Protein AF-A0A5C3MWT4-F1 (afdb_monomer)

Mean predicted aligned error: 21.18 Å

Structure (mmCIF, N/CA/C/O backbone):
data_AF-A0A5C3MWT4-F1
#
_entry.id   AF-A0A5C3MWT4-F1
#
loop_
_atom_site.group_PDB
_atom_site.id
_atom_site.type_symbol
_atom_site.label_atom_id
_atom_site.label_alt_id
_atom_site.label_comp_id
_atom_site.label_asym_id
_atom_site.label_entity_id
_atom_site.label_seq_id
_atom_site.pdbx_PDB_ins_code
_atom_site.Cartn_x
_atom_site.Cartn_y
_atom_site.Cartn_z
_atom_site.occupancy
_atom_site.B_iso_or_equiv
_atom_site.auth_seq_id
_atom_site.auth_comp_id
_atom_site.auth_asym_id
_atom_site.auth_atom_id
_atom_site.pdbx_PDB_model_num
ATOM 1 N N . MET A 1 1 ? -2.151 50.074 -34.024 1.00 38.91 1 MET A N 1
ATOM 2 C CA . MET A 1 1 ? -1.078 51.000 -34.453 1.00 38.91 1 MET A CA 1
ATOM 3 C C . MET A 1 1 ? 0.159 50.148 -34.711 1.00 38.91 1 MET A C 1
ATOM 5 O O . MET A 1 1 ? 0.745 49.659 -33.764 1.00 38.91 1 MET A O 1
ATOM 9 N N . LEU A 1 2 ? 0.326 49.606 -35.920 1.00 42.53 2 LEU A N 1
ATOM 10 C CA . LEU A 1 2 ? 1.163 50.188 -36.983 1.00 42.53 2 LEU A CA 1
ATOM 11 C C . LEU A 1 2 ? 2.516 50.680 -36.448 1.00 42.53 2 LEU A C 1
ATOM 13 O O . LEU A 1 2 ? 2.573 51.771 -35.899 1.00 42.53 2 LEU A O 1
ATOM 17 N N . CYS A 1 3 ? 3.587 49.914 -36.668 1.00 43.06 3 CYS A N 1
ATOM 18 C CA . CYS A 1 3 ? 4.701 50.430 -37.464 1.00 43.06 3 CYS A CA 1
ATOM 19 C C . CYS A 1 3 ? 5.671 49.318 -37.887 1.00 43.06 3 CYS A C 1
ATOM 21 O O . CYS A 1 3 ? 6.317 48.653 -37.084 1.00 43.06 3 CYS A O 1
ATOM 23 N N . THR A 1 4 ? 5.737 49.154 -39.199 1.00 49.09 4 THR A N 1
ATOM 24 C CA . THR A 1 4 ? 6.757 48.485 -40.000 1.00 49.09 4 THR A CA 1
ATOM 25 C C . THR A 1 4 ? 8.127 49.150 -39.854 1.00 49.09 4 THR A C 1
ATOM 27 O O . THR A 1 4 ? 8.185 50.376 -39.845 1.00 49.09 4 THR A O 1
ATOM 30 N N . ALA A 1 5 ? 9.223 48.390 -39.936 1.00 49.03 5 ALA A N 1
ATOM 31 C CA . ALA A 1 5 ? 10.449 48.890 -40.563 1.00 49.03 5 ALA A CA 1
ATOM 32 C C . ALA A 1 5 ? 11.325 47.739 -41.075 1.00 49.03 5 ALA A C 1
ATOM 34 O O . ALA A 1 5 ? 11.688 46.817 -40.352 1.00 49.03 5 ALA A O 1
ATOM 35 N N . ARG A 1 6 ? 11.639 47.831 -42.364 1.00 48.34 6 ARG A N 1
ATOM 36 C CA . ARG A 1 6 ? 12.411 46.921 -43.204 1.00 48.34 6 ARG A CA 1
ATOM 37 C C . ARG A 1 6 ? 13.479 47.794 -43.860 1.00 48.34 6 ARG A C 1
ATOM 39 O O . ARG A 1 6 ? 13.093 48.729 -44.544 1.00 48.34 6 ARG A O 1
ATOM 46 N N . CYS A 1 7 ? 14.763 47.492 -43.674 1.00 40.09 7 CYS A N 1
ATOM 47 C CA . CYS A 1 7 ? 15.902 48.046 -44.431 1.00 40.09 7 CYS A CA 1
ATOM 48 C C . CYS A 1 7 ? 16.985 46.944 -44.465 1.00 40.09 7 CYS A C 1
ATOM 50 O O . CYS A 1 7 ? 17.340 46.438 -43.408 1.00 40.09 7 CYS A O 1
ATOM 52 N N . ALA A 1 8 ? 17.344 46.320 -45.594 1.00 41.16 8 ALA A N 1
ATOM 53 C CA . ALA A 1 8 ? 18.048 46.806 -46.795 1.00 41.16 8 ALA A CA 1
ATOM 54 C C . ALA A 1 8 ? 19.592 46.697 -46.681 1.00 41.16 8 ALA A C 1
ATOM 56 O O . ALA A 1 8 ? 20.194 47.559 -46.065 1.00 41.16 8 ALA A O 1
ATOM 57 N N . HIS A 1 9 ? 20.151 45.634 -47.310 1.00 41.34 9 HIS A N 1
ATOM 58 C CA . HIS A 1 9 ? 21.377 45.513 -48.157 1.00 41.34 9 HIS A CA 1
ATOM 59 C C . HIS A 1 9 ? 22.735 46.138 -47.703 1.00 41.34 9 HIS A C 1
ATOM 61 O O . HIS A 1 9 ? 22.714 47.084 -46.932 1.00 41.34 9 HIS A O 1
ATOM 67 N N . PRO A 1 10 ? 23.934 45.688 -48.185 1.00 52.28 10 PRO A N 1
ATOM 68 C CA . PRO A 1 10 ? 24.196 45.208 -49.551 1.00 52.28 10 PRO A CA 1
ATOM 69 C C . PRO A 1 10 ? 25.214 44.062 -49.755 1.00 52.28 10 PRO A C 1
ATOM 71 O O . PRO A 1 10 ? 25.961 43.640 -48.880 1.00 52.28 10 PRO A O 1
ATOM 74 N N . ARG A 1 11 ? 25.217 43.585 -51.006 1.00 45.34 11 ARG A N 1
ATOM 75 C CA . ARG A 1 11 ? 26.226 42.723 -51.634 1.00 45.34 11 ARG A CA 1
ATOM 76 C C . ARG A 1 11 ? 27.469 43.555 -51.990 1.00 45.34 11 ARG A C 1
ATOM 78 O O . ARG A 1 11 ? 27.323 44.635 -52.548 1.00 45.34 11 ARG A O 1
ATOM 85 N N . CYS A 1 12 ? 28.649 42.980 -51.798 1.00 34.91 12 CYS A N 1
ATOM 86 C CA . CYS A 1 12 ? 29.916 43.305 -52.469 1.00 34.91 12 CYS A CA 1
ATOM 87 C C . CYS A 1 12 ? 30.704 41.991 -52.568 1.00 34.91 12 CYS A C 1
ATOM 89 O O . CYS A 1 12 ? 30.568 41.150 -51.688 1.00 34.91 12 CYS A O 1
ATOM 91 N N . SER A 1 13 ? 31.602 41.725 -53.502 1.00 41.03 13 SER A N 1
ATOM 92 C CA . SER A 1 13 ? 31.838 42.080 -54.904 1.00 41.03 13 SER A CA 1
ATOM 93 C C . SER A 1 13 ? 33.013 41.169 -55.314 1.00 41.03 13 SER A C 1
ATOM 95 O O . SER A 1 13 ? 33.750 40.659 -54.469 1.00 41.03 13 SER A O 1
ATOM 97 N N . LEU A 1 14 ? 33.125 40.874 -56.605 1.00 40.09 14 LEU A N 1
ATOM 98 C CA . LEU A 1 14 ? 34.067 39.905 -57.162 1.00 40.09 14 LEU A CA 1
ATOM 99 C C . LEU A 1 14 ? 35.523 40.387 -57.081 1.00 40.09 14 LEU A C 1
ATOM 101 O O . LEU A 1 14 ? 35.804 41.554 -57.339 1.00 40.09 14 LEU A O 1
ATOM 105 N N . GLY A 1 15 ? 36.442 39.451 -56.838 1.00 35.00 15 GLY A N 1
ATOM 106 C CA . GLY A 1 15 ? 37.886 39.632 -56.981 1.00 35.00 15 GLY A CA 1
ATOM 107 C C . GLY A 1 15 ? 38.494 38.495 -57.801 1.00 35.00 15 GLY A C 1
ATOM 108 O O . GLY A 1 15 ? 38.750 37.414 -57.284 1.00 35.00 15 GLY A O 1
ATOM 109 N N . THR A 1 16 ? 38.700 38.752 -59.090 1.00 40.03 16 THR A N 1
ATOM 110 C CA . THR A 1 16 ? 39.431 37.911 -60.048 1.00 40.03 16 THR A CA 1
ATOM 111 C C . THR A 1 16 ? 40.931 38.183 -59.935 1.00 40.03 16 THR A C 1
ATOM 113 O O . THR A 1 16 ? 41.330 39.341 -60.016 1.00 40.03 16 THR A O 1
ATOM 116 N N . VAL A 1 17 ? 41.772 37.144 -59.895 1.00 44.56 17 VAL A N 1
ATOM 117 C CA . VAL A 1 17 ? 43.179 37.233 -60.331 1.00 44.56 17 VAL A CA 1
ATOM 118 C C . VAL A 1 17 ? 43.534 36.040 -61.222 1.00 44.56 17 VAL A C 1
ATOM 120 O O . VAL A 1 17 ? 43.311 34.883 -60.875 1.00 44.56 17 VAL A O 1
ATOM 123 N N . LYS A 1 18 ? 44.044 36.353 -62.418 1.00 39.56 18 LYS A N 1
ATOM 124 C CA . LYS A 1 18 ? 44.555 35.420 -63.428 1.00 39.56 18 LYS A CA 1
ATOM 125 C C . LYS A 1 18 ? 46.041 35.130 -63.180 1.00 39.56 18 LYS A C 1
ATOM 127 O O . LYS A 1 18 ? 46.806 36.064 -62.993 1.00 39.56 18 LYS A O 1
ATOM 132 N N . GLY A 1 19 ? 46.424 33.868 -63.387 1.00 35.12 19 GLY A N 1
ATOM 133 C CA . GLY A 1 19 ? 47.585 33.494 -64.203 1.00 35.12 19 GLY A CA 1
ATOM 134 C C . GLY A 1 19 ? 48.944 33.328 -63.515 1.00 35.12 19 GLY A C 1
ATOM 135 O O . GLY A 1 19 ? 49.615 34.301 -63.207 1.00 35.12 19 GLY A O 1
ATOM 136 N N . SER A 1 20 ? 49.429 32.085 -63.462 1.00 33.47 20 SER A N 1
ATOM 137 C CA . SER A 1 20 ? 50.841 31.787 -63.728 1.00 33.47 20 SER A CA 1
ATOM 138 C C . SER A 1 20 ? 50.966 30.385 -64.324 1.00 33.47 20 SER A C 1
ATOM 140 O O . SER A 1 20 ? 50.305 29.443 -63.887 1.00 33.47 20 SER A O 1
ATOM 142 N N . ALA A 1 21 ? 51.750 30.281 -65.391 1.00 39.00 21 ALA A N 1
ATOM 143 C CA . ALA A 1 21 ? 51.878 29.109 -66.236 1.00 39.00 21 ALA A CA 1
ATOM 144 C C . ALA A 1 21 ? 53.160 28.323 -65.914 1.00 39.00 21 ALA A C 1
ATOM 146 O O . ALA A 1 21 ? 54.223 28.911 -65.776 1.00 39.00 21 ALA A O 1
ATOM 147 N N . ARG A 1 22 ? 53.015 26.990 -65.948 1.00 41.91 22 ARG A N 1
ATOM 148 C CA . ARG A 1 22 ? 53.995 25.951 -66.325 1.00 41.91 22 ARG A CA 1
ATOM 149 C C . ARG A 1 22 ? 55.295 25.847 -65.512 1.00 41.91 22 ARG A C 1
ATOM 151 O O . ARG A 1 22 ? 56.217 26.627 -65.686 1.00 41.91 22 ARG A O 1
ATOM 158 N N . SER A 1 23 ? 55.464 24.695 -64.862 1.00 36.84 23 SER A N 1
ATOM 159 C CA . SER A 1 23 ? 56.630 23.857 -65.157 1.00 36.84 23 SER A CA 1
ATOM 160 C C . SER A 1 23 ? 56.316 22.385 -64.899 1.00 36.84 23 SER A C 1
ATOM 162 O O . SER A 1 23 ? 55.666 22.036 -63.917 1.00 36.84 23 SER A O 1
ATOM 164 N N . ALA A 1 24 ? 56.714 21.542 -65.845 1.00 40.62 24 ALA A N 1
ATOM 165 C CA . ALA A 1 24 ? 56.505 20.107 -65.834 1.00 40.62 24 ALA A CA 1
ATOM 166 C C . ALA A 1 24 ? 57.663 19.424 -65.101 1.00 40.62 24 ALA A C 1
ATOM 168 O O . ALA A 1 24 ? 58.811 19.534 -65.526 1.00 40.62 24 ALA A O 1
ATOM 169 N N . THR A 1 25 ? 57.356 18.652 -64.064 1.00 41.84 25 THR A N 1
ATOM 170 C CA . THR A 1 25 ? 58.255 17.624 -63.536 1.00 41.84 25 THR A CA 1
ATOM 171 C C . THR A 1 25 ? 57.526 16.288 -63.546 1.00 41.84 25 THR A C 1
ATOM 173 O O . THR A 1 25 ? 56.471 16.114 -62.939 1.00 41.84 25 THR A O 1
ATOM 176 N N . ARG A 1 26 ? 58.087 15.345 -64.313 1.00 46.91 26 ARG A N 1
ATOM 177 C CA . ARG A 1 26 ? 57.718 13.927 -64.318 1.00 46.91 26 ARG A CA 1
ATOM 178 C C . ARG A 1 26 ? 57.783 13.401 -62.885 1.00 46.91 26 ARG A C 1
ATOM 180 O O . A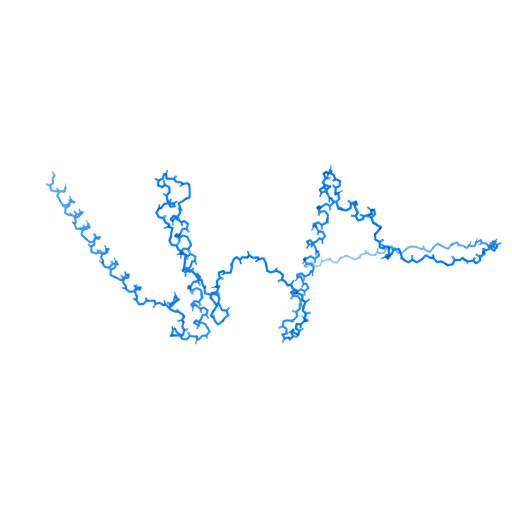RG A 1 26 ? 58.870 13.364 -62.316 1.00 46.91 26 ARG A O 1
ATOM 187 N N . HIS A 1 27 ? 56.659 12.932 -62.354 1.00 38.84 27 HIS A N 1
ATOM 188 C CA . HIS A 1 27 ? 56.655 12.075 -61.177 1.00 38.84 27 HIS A CA 1
ATOM 189 C C . HIS A 1 27 ? 56.215 10.671 -61.576 1.00 38.84 27 HIS A C 1
ATOM 191 O O . HIS A 1 27 ? 55.171 10.450 -62.185 1.00 38.84 27 HIS A O 1
ATOM 197 N N . THR A 1 28 ? 57.137 9.765 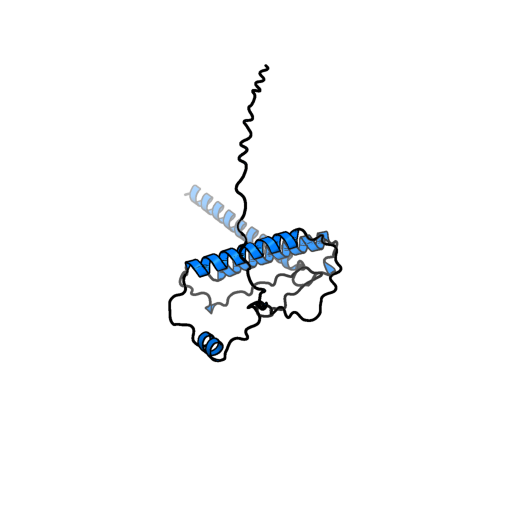-61.297 1.00 41.81 28 THR A N 1
ATOM 198 C CA . THR A 1 28 ? 57.149 8.328 -61.511 1.00 41.81 28 THR A CA 1
ATOM 199 C C . THR A 1 28 ? 55.930 7.655 -60.881 1.00 41.81 28 THR A C 1
ATOM 201 O O . THR A 1 28 ? 55.453 8.072 -59.828 1.00 41.81 28 THR A O 1
ATOM 204 N N . LEU A 1 29 ? 55.444 6.607 -61.546 1.00 40.12 29 LEU A N 1
ATOM 205 C CA . LEU A 1 29 ? 54.351 5.745 -61.105 1.00 40.12 29 LEU A CA 1
ATOM 206 C C . LEU A 1 29 ? 54.620 5.139 -59.717 1.00 40.12 29 LEU A C 1
ATOM 208 O O . LEU A 1 29 ? 55.755 4.811 -59.371 1.00 40.12 29 LEU A O 1
ATOM 212 N N . ALA A 1 30 ? 53.536 5.005 -58.956 1.00 40.03 30 ALA A N 1
ATOM 213 C CA . ALA A 1 30 ? 53.450 4.411 -57.629 1.00 40.03 30 ALA A CA 1
ATOM 214 C C . ALA A 1 30 ? 53.948 2.955 -57.566 1.00 40.03 30 ALA A C 1
ATOM 216 O O . ALA A 1 30 ? 53.929 2.237 -58.567 1.00 40.03 30 ALA A O 1
ATOM 217 N N . PRO A 1 31 ? 54.232 2.475 -56.347 1.00 40.97 31 PRO A N 1
ATOM 218 C CA . PRO A 1 31 ? 53.718 1.184 -55.928 1.00 40.97 31 PRO A CA 1
ATOM 219 C C . PRO A 1 31 ? 52.612 1.378 -54.885 1.00 40.97 31 PRO A C 1
ATOM 221 O O . PRO A 1 31 ? 52.831 1.876 -53.778 1.00 40.97 31 PRO A O 1
ATOM 224 N N . ASP A 1 32 ? 51.412 0.965 -55.279 1.00 44.56 32 ASP A N 1
ATOM 225 C CA . ASP A 1 32 ? 50.289 0.689 -54.396 1.00 44.56 32 ASP A CA 1
ATOM 226 C C . ASP A 1 32 ? 50.670 -0.351 -53.338 1.00 44.56 32 ASP A C 1
ATOM 228 O O . ASP A 1 32 ? 51.283 -1.368 -53.665 1.00 44.56 32 ASP A O 1
ATOM 232 N N . SER A 1 33 ? 50.264 -0.107 -52.084 1.00 43.94 33 SER A N 1
ATOM 233 C CA . SER A 1 33 ? 49.656 -1.083 -51.152 1.00 43.94 33 SER A CA 1
ATOM 234 C C . SER A 1 33 ? 49.745 -0.585 -49.702 1.00 43.94 33 SER A C 1
ATOM 236 O O . SER A 1 33 ? 50.574 -1.040 -48.916 1.00 43.94 33 SER A O 1
ATOM 238 N N . LYS A 1 34 ? 48.853 0.328 -49.298 1.00 45.41 34 LYS A N 1
ATOM 239 C CA . LYS A 1 34 ? 48.464 0.448 -47.882 1.00 45.41 34 LYS A CA 1
ATOM 240 C C . LYS A 1 34 ? 47.180 -0.349 -47.686 1.00 45.41 34 LYS A C 1
ATOM 242 O O . LYS A 1 34 ? 46.085 0.162 -47.895 1.00 45.41 34 LYS A O 1
ATOM 247 N N . ALA A 1 35 ? 47.334 -1.617 -47.314 1.00 43.47 35 ALA A N 1
ATOM 248 C CA . ALA A 1 35 ? 46.234 -2.416 -46.791 1.00 43.47 35 ALA A CA 1
ATOM 249 C C . ALA A 1 35 ? 45.701 -1.781 -45.485 1.00 43.47 35 ALA A C 1
ATOM 251 O O . ALA A 1 35 ? 46.495 -1.229 -44.714 1.00 43.47 35 ALA A O 1
ATOM 252 N N . PRO A 1 36 ? 44.383 -1.834 -45.219 1.00 45.28 36 PRO A N 1
ATOM 253 C CA . PRO A 1 36 ? 43.788 -1.246 -44.025 1.00 45.28 36 PRO A CA 1
ATOM 254 C C . PRO A 1 36 ? 44.299 -1.949 -42.762 1.00 45.28 36 PRO A C 1
ATOM 256 O O . PRO A 1 36 ? 44.233 -3.168 -42.620 1.00 45.28 36 PRO A O 1
ATOM 259 N N . GLU A 1 37 ? 44.790 -1.149 -41.821 1.00 51.00 37 GLU A N 1
ATOM 260 C CA . GLU A 1 37 ? 45.494 -1.526 -40.589 1.00 51.00 37 GLU A CA 1
ATOM 261 C C . GLU A 1 37 ? 44.605 -2.211 -39.519 1.00 51.00 37 GLU A C 1
ATOM 263 O O . GLU A 1 37 ? 44.922 -2.187 -38.336 1.00 51.00 37 GLU A O 1
ATOM 268 N N . ASN A 1 38 ? 43.482 -2.827 -39.906 1.00 55.84 38 ASN A N 1
ATOM 269 C CA . ASN A 1 38 ? 42.445 -3.316 -38.983 1.00 55.84 38 ASN A CA 1
ATOM 270 C C . ASN A 1 38 ? 42.389 -4.844 -38.792 1.00 55.84 38 ASN A C 1
ATOM 272 O O . ASN A 1 38 ? 41.478 -5.337 -38.136 1.00 55.84 38 ASN A O 1
ATOM 276 N N . LEU A 1 39 ? 43.358 -5.609 -39.308 1.00 50.75 39 LEU A N 1
ATOM 277 C CA . LEU A 1 39 ? 43.415 -7.074 -39.132 1.00 50.75 39 LEU A CA 1
ATOM 278 C C . LEU A 1 39 ? 44.767 -7.570 -38.593 1.00 50.75 39 LEU A C 1
ATOM 280 O O . LEU A 1 39 ? 45.238 -8.646 -38.955 1.00 50.75 39 LEU A O 1
ATOM 284 N N . ARG A 1 40 ? 45.420 -6.805 -37.711 1.00 59.31 40 ARG A N 1
ATOM 285 C CA . ARG A 1 40 ? 46.571 -7.324 -36.956 1.00 59.31 40 ARG A CA 1
ATOM 286 C C . ARG A 1 40 ? 46.057 -8.081 -35.735 1.00 59.31 40 ARG A C 1
ATOM 288 O O . ARG A 1 40 ? 45.655 -7.469 -34.749 1.00 59.31 40 ARG A O 1
ATOM 295 N N . THR A 1 41 ? 46.065 -9.411 -35.798 1.00 63.97 41 THR A N 1
ATOM 296 C CA . THR A 1 41 ? 45.889 -10.253 -34.607 1.00 63.97 41 THR A CA 1
ATOM 297 C C . THR A 1 41 ? 46.940 -9.859 -33.565 1.00 63.97 41 THR A C 1
ATOM 299 O O . THR A 1 41 ? 48.119 -9.755 -33.924 1.00 63.97 41 THR A O 1
ATOM 302 N N . PRO A 1 42 ? 46.555 -9.609 -32.301 1.00 63.91 42 PRO A N 1
ATOM 303 C CA . PRO A 1 42 ? 47.499 -9.172 -31.284 1.00 63.91 42 PRO A CA 1
ATOM 304 C C . PRO A 1 42 ? 48.574 -10.245 -31.089 1.00 63.91 42 PRO A C 1
ATOM 306 O O . PRO A 1 42 ? 48.273 -11.433 -30.979 1.00 63.91 42 PRO A O 1
ATOM 309 N N . THR A 1 43 ? 49.839 -9.826 -31.075 1.00 76.62 43 THR A N 1
ATOM 310 C CA . THR A 1 43 ? 50.966 -10.725 -30.808 1.00 76.62 43 THR A CA 1
ATOM 311 C C . THR A 1 43 ? 50.849 -11.310 -29.399 1.00 76.62 43 THR A C 1
ATOM 313 O O . THR A 1 43 ? 50.225 -10.717 -28.516 1.00 76.62 43 THR A O 1
ATOM 316 N N . SER A 1 44 ? 51.479 -12.462 -29.153 1.00 69.12 44 SER A N 1
ATOM 317 C CA . SER A 1 44 ? 51.506 -13.097 -27.823 1.00 69.12 44 SER A CA 1
ATOM 318 C C . SER A 1 44 ? 51.953 -12.130 -26.718 1.00 69.12 44 SER A C 1
ATOM 320 O O . SER A 1 44 ? 51.393 -12.138 -25.626 1.00 69.12 44 SER A O 1
ATOM 322 N N . VAL A 1 45 ? 52.878 -11.222 -27.038 1.00 65.31 45 VAL A N 1
ATOM 323 C CA . VAL A 1 45 ? 53.356 -10.153 -26.149 1.00 65.31 45 VAL A CA 1
ATOM 324 C C . VAL A 1 45 ? 52.250 -9.148 -25.794 1.00 65.31 45 VAL A C 1
ATOM 326 O O . VAL A 1 45 ? 52.116 -8.773 -24.631 1.00 65.31 45 VAL A O 1
ATOM 329 N N . ALA A 1 46 ? 51.421 -8.736 -26.758 1.00 67.06 46 ALA A N 1
ATOM 330 C CA . ALA A 1 46 ? 50.290 -7.837 -26.505 1.00 67.06 46 ALA A CA 1
ATOM 331 C C . ALA A 1 46 ? 49.222 -8.502 -25.620 1.00 67.06 46 ALA A C 1
ATOM 333 O O . ALA A 1 46 ? 48.653 -7.866 -24.733 1.00 67.06 46 ALA A O 1
ATOM 334 N N . ILE A 1 47 ? 49.006 -9.807 -25.809 1.00 68.81 47 ILE A N 1
ATOM 335 C CA . ILE A 1 47 ? 48.091 -10.601 -24.983 1.00 68.81 47 ILE A CA 1
ATOM 336 C C . ILE A 1 47 ? 48.623 -10.727 -23.543 1.00 68.81 47 ILE A C 1
ATOM 338 O O . ILE A 1 47 ? 47.848 -10.611 -22.593 1.00 68.81 47 ILE A O 1
ATOM 342 N N . GLU A 1 48 ? 49.931 -10.922 -23.342 1.00 64.69 48 GLU A N 1
ATOM 343 C CA . GLU A 1 48 ? 50.528 -10.961 -21.997 1.00 64.69 48 GLU A CA 1
ATOM 344 C C . GLU A 1 48 ? 50.482 -9.611 -21.270 1.00 64.69 48 GLU A C 1
ATOM 346 O O . GLU A 1 48 ? 50.248 -9.578 -20.058 1.00 64.69 48 GLU A O 1
ATOM 351 N N . GLN A 1 49 ? 50.622 -8.496 -21.990 1.00 62.84 49 GLN A N 1
ATOM 352 C CA . GLN A 1 49 ? 50.466 -7.155 -21.416 1.00 62.84 49 GLN A CA 1
ATOM 353 C C . GLN A 1 49 ? 49.039 -6.900 -20.909 1.00 62.84 49 GLN A C 1
ATOM 355 O O . GLN A 1 49 ? 48.860 -6.270 -19.868 1.00 62.84 49 GLN A O 1
ATOM 360 N N . TRP A 1 50 ? 48.014 -7.438 -21.576 1.00 64.06 50 TRP A N 1
ATOM 361 C CA . TRP A 1 50 ? 46.630 -7.353 -21.090 1.00 64.06 50 TRP A CA 1
ATOM 362 C C . TRP A 1 50 ? 46.372 -8.205 -19.841 1.00 64.06 50 TRP A C 1
ATOM 364 O O . TRP A 1 50 ? 45.521 -7.846 -19.029 1.00 64.06 50 TRP A O 1
ATOM 374 N N . LYS A 1 51 ? 47.127 -9.298 -19.646 1.00 66.12 51 LYS A N 1
ATOM 375 C CA . LYS A 1 51 ? 47.040 -10.149 -18.442 1.00 66.12 51 LYS A CA 1
ATOM 376 C C . LYS A 1 51 ? 47.639 -9.492 -17.194 1.00 66.12 51 LYS A C 1
ATOM 378 O O . LYS A 1 51 ? 47.309 -9.896 -16.082 1.00 66.12 51 LYS A O 1
ATOM 383 N N . ARG A 1 52 ? 48.512 -8.493 -17.354 1.00 66.81 52 ARG A N 1
ATOM 384 C CA . ARG A 1 52 ? 49.143 -7.751 -16.251 1.00 66.81 52 ARG A CA 1
ATOM 385 C C . ARG A 1 52 ? 48.834 -6.261 -16.401 1.00 66.81 52 ARG A C 1
ATOM 387 O O . ARG A 1 52 ? 49.705 -5.515 -16.848 1.00 66.81 52 ARG A O 1
ATOM 394 N N . PRO A 1 53 ? 47.615 -5.803 -16.055 1.00 62.62 53 PRO A N 1
ATOM 395 C CA . PRO A 1 53 ? 47.311 -4.381 -16.115 1.00 62.62 53 PRO A CA 1
ATOM 396 C C . PRO A 1 53 ? 48.321 -3.636 -15.239 1.00 62.62 53 PRO A C 1
ATOM 398 O O . PRO A 1 53 ? 48.497 -3.975 -14.066 1.00 62.62 53 PRO A O 1
ATOM 401 N N . ASN A 1 54 ? 49.023 -2.663 -15.829 1.00 58.31 54 ASN A N 1
ATOM 402 C CA . ASN A 1 54 ? 49.969 -1.827 -15.101 1.00 58.31 54 ASN A CA 1
ATOM 403 C C . ASN A 1 54 ? 49.306 -1.326 -13.817 1.00 58.31 54 ASN A C 1
ATOM 405 O O . ASN A 1 54 ? 48.194 -0.794 -13.840 1.00 58.31 54 ASN A O 1
ATOM 409 N N . ARG A 1 55 ? 50.002 -1.521 -12.695 1.00 59.38 55 ARG A N 1
ATOM 410 C CA . ARG A 1 55 ? 49.595 -1.097 -11.355 1.00 59.38 55 ARG A CA 1
ATOM 411 C C . ARG A 1 55 ? 49.720 0.432 -11.269 1.00 59.38 55 ARG A C 1
ATOM 413 O O . ARG A 1 55 ? 50.636 0.956 -10.651 1.00 59.38 55 ARG A O 1
ATOM 420 N N . GLY A 1 56 ? 48.841 1.138 -11.968 1.00 71.75 56 GLY A N 1
ATOM 421 C CA . GLY A 1 56 ? 48.760 2.593 -12.025 1.00 71.75 56 GLY A CA 1
ATOM 422 C C . GLY A 1 56 ? 47.302 3.032 -11.952 1.00 71.75 56 GLY A C 1
ATOM 423 O O . GLY A 1 56 ? 46.407 2.321 -12.413 1.00 71.75 56 GLY A O 1
ATOM 424 N N . GLY A 1 57 ? 47.056 4.183 -11.325 1.00 74.56 57 GLY A N 1
ATOM 425 C CA . GLY A 1 57 ? 45.713 4.740 -11.183 1.00 74.56 57 GLY A CA 1
ATOM 426 C C . GLY A 1 57 ? 45.046 4.942 -12.544 1.00 74.56 57 GLY A C 1
ATOM 427 O O . GLY A 1 57 ? 45.674 5.404 -13.494 1.00 74.56 57 GLY A O 1
ATOM 428 N N . GLN A 1 58 ? 43.769 4.577 -12.656 1.00 77.75 58 GLN A N 1
ATOM 429 C CA . GLN A 1 58 ? 43.003 4.841 -13.872 1.00 77.75 58 GLN A CA 1
ATOM 430 C C . GLN A 1 58 ? 42.783 6.351 -14.029 1.00 77.75 58 GLN A C 1
ATOM 432 O O . GLN A 1 58 ? 42.373 7.017 -13.079 1.00 77.75 58 GLN A O 1
ATOM 437 N N . ASN A 1 59 ? 42.983 6.884 -15.238 1.00 85.69 59 ASN A N 1
ATOM 438 C CA . ASN A 1 59 ? 42.622 8.266 -15.553 1.00 85.69 59 ASN A CA 1
ATOM 439 C C . ASN A 1 59 ? 41.105 8.445 -15.432 1.00 85.69 59 ASN A C 1
ATOM 441 O O . ASN A 1 59 ? 40.335 7.997 -16.289 1.00 85.69 59 ASN A O 1
ATOM 445 N N . LEU A 1 60 ? 40.672 9.121 -14.366 1.00 86.75 60 LEU A N 1
ATOM 446 C CA . LEU A 1 60 ? 39.255 9.358 -14.086 1.00 86.75 60 LEU A CA 1
ATOM 447 C C . LEU A 1 60 ? 38.579 10.145 -15.213 1.00 86.75 60 LEU A C 1
ATOM 449 O O . LEU A 1 60 ? 37.446 9.832 -15.565 1.00 86.75 60 LEU A O 1
ATOM 453 N N . SER A 1 61 ? 39.292 11.080 -15.846 1.00 88.31 61 SER A N 1
ATOM 454 C CA . SER A 1 61 ? 38.790 11.867 -16.978 1.00 88.31 61 SER A CA 1
ATOM 455 C C . SER A 1 61 ? 38.457 11.005 -18.200 1.00 88.31 61 SER A C 1
ATOM 457 O O . SER A 1 61 ? 37.426 11.201 -18.841 1.00 88.31 61 SER A O 1
ATOM 459 N N . ASP A 1 62 ? 39.288 10.007 -18.513 1.00 85.94 62 ASP A N 1
ATOM 460 C CA . ASP A 1 62 ? 39.037 9.098 -19.637 1.00 85.94 62 ASP A CA 1
ATOM 461 C C . ASP A 1 62 ? 37.939 8.088 -19.311 1.00 85.94 62 ASP A C 1
ATOM 463 O O . ASP A 1 62 ? 37.116 7.757 -20.172 1.00 85.94 62 ASP A O 1
ATOM 467 N N . ARG A 1 63 ? 37.887 7.630 -18.053 1.00 87.56 63 ARG A N 1
ATOM 468 C CA . ARG A 1 63 ? 36.796 6.793 -17.548 1.00 87.56 63 ARG A CA 1
ATOM 469 C C . ARG A 1 63 ? 35.461 7.536 -17.618 1.00 87.56 63 ARG A C 1
ATOM 471 O O . ARG A 1 63 ? 34.494 6.968 -18.118 1.00 87.56 63 ARG A O 1
ATOM 478 N N . TYR A 1 64 ? 35.424 8.797 -17.191 1.00 91.06 64 TYR A N 1
ATOM 479 C CA . TYR A 1 64 ? 34.244 9.658 -17.253 1.00 91.06 64 TYR A CA 1
ATOM 480 C C . TYR A 1 64 ? 33.790 9.875 -18.698 1.00 91.06 64 TYR A C 1
ATOM 482 O O . TYR A 1 64 ? 32.645 9.584 -19.028 1.00 91.06 64 TYR A O 1
ATOM 490 N N . ARG A 1 65 ? 34.709 10.240 -19.604 1.00 89.50 65 ARG A N 1
ATOM 491 C CA . ARG A 1 65 ? 34.394 10.422 -21.032 1.00 89.50 65 ARG A CA 1
ATOM 492 C C . ARG A 1 65 ? 33.855 9.142 -21.681 1.00 89.50 65 ARG A C 1
ATOM 494 O O . ARG A 1 65 ? 32.986 9.201 -22.548 1.00 89.50 65 ARG A O 1
ATOM 501 N N . ARG A 1 66 ? 34.357 7.969 -21.275 1.00 87.81 66 ARG A N 1
ATOM 502 C CA . ARG A 1 66 ? 33.841 6.665 -21.727 1.00 87.81 66 ARG A CA 1
ATOM 503 C C . ARG A 1 66 ? 32.431 6.400 -21.194 1.00 87.81 66 ARG A C 1
ATOM 505 O O . ARG A 1 66 ? 31.597 5.902 -21.946 1.00 87.81 66 ARG A O 1
ATOM 512 N N . LEU A 1 67 ? 32.178 6.735 -19.930 1.00 87.81 67 LEU A N 1
ATOM 513 C CA . LEU A 1 67 ? 30.868 6.585 -19.299 1.00 87.81 67 LEU A CA 1
ATOM 514 C C . LEU A 1 67 ? 29.829 7.523 -19.930 1.00 87.81 67 LEU A C 1
ATOM 516 O O . LEU A 1 67 ? 28.730 7.091 -20.249 1.00 87.81 67 LEU A O 1
ATOM 520 N N . GLU A 1 68 ? 30.187 8.779 -20.196 1.00 87.31 68 GLU A N 1
ATOM 521 C CA . GLU A 1 68 ? 29.297 9.719 -20.886 1.00 87.31 68 GLU A CA 1
ATOM 522 C C . GLU A 1 68 ? 28.936 9.237 -22.294 1.00 87.31 68 GLU A C 1
ATOM 524 O O . GLU A 1 68 ? 27.775 9.306 -22.692 1.00 87.31 68 GLU A O 1
ATOM 529 N N . ARG A 1 69 ? 29.905 8.698 -23.048 1.00 82.62 69 ARG A N 1
ATOM 530 C CA . ARG A 1 69 ? 29.635 8.119 -24.375 1.00 82.62 69 ARG A CA 1
ATOM 531 C C . ARG A 1 69 ? 28.701 6.914 -24.296 1.00 82.62 69 ARG A C 1
ATOM 533 O O . ARG A 1 69 ? 27.834 6.780 -25.154 1.00 82.62 69 ARG A O 1
ATOM 540 N N . SER A 1 70 ? 28.858 6.049 -23.291 1.00 84.44 70 SER A N 1
ATOM 541 C CA . SER A 1 70 ? 27.983 4.883 -23.134 1.00 84.44 70 SER A CA 1
ATOM 542 C C . SER A 1 70 ? 26.576 5.272 -22.680 1.00 84.44 70 SER A C 1
ATOM 544 O O . SER A 1 70 ? 25.613 4.684 -23.160 1.00 84.44 70 SER A O 1
ATOM 546 N N . LEU A 1 71 ? 26.437 6.289 -21.825 1.00 80.62 71 LEU A N 1
ATOM 547 C CA . LEU A 1 71 ? 25.138 6.828 -21.418 1.00 80.62 71 LEU A CA 1
ATOM 548 C C . LEU A 1 71 ? 24.415 7.515 -22.580 1.00 80.62 71 LEU A C 1
ATOM 550 O O . LEU A 1 71 ? 23.241 7.238 -22.795 1.00 80.62 71 LEU A O 1
ATOM 554 N N . ARG A 1 72 ? 25.112 8.327 -23.388 1.00 76.06 72 ARG A N 1
ATOM 555 C CA . ARG A 1 72 ? 24.521 8.938 -24.595 1.00 76.06 72 ARG A CA 1
ATOM 556 C C . ARG A 1 72 ? 24.129 7.897 -25.643 1.00 76.06 72 ARG A C 1
ATOM 558 O O . ARG A 1 72 ? 23.071 8.015 -26.243 1.00 76.06 72 ARG A O 1
ATOM 565 N N . GLY A 1 73 ? 24.946 6.859 -25.829 1.00 78.19 73 GLY A N 1
ATOM 566 C CA . GLY A 1 73 ? 24.605 5.743 -26.715 1.00 78.19 73 GLY A CA 1
ATOM 567 C C . GLY A 1 73 ? 23.383 4.956 -26.232 1.00 78.19 73 GLY A C 1
ATOM 568 O O . GLY A 1 73 ? 22.563 4.547 -27.045 1.00 78.19 73 GLY A O 1
ATOM 569 N N . LYS A 1 74 ? 23.227 4.786 -24.913 1.00 72.25 74 LYS A N 1
ATOM 570 C CA . LYS A 1 74 ? 22.030 4.176 -24.317 1.00 72.25 74 LYS A CA 1
ATOM 571 C C . LYS A 1 74 ? 20.790 5.059 -24.456 1.00 72.25 74 LYS A C 1
ATOM 573 O O . LYS A 1 74 ? 19.735 4.512 -24.727 1.00 72.25 74 LYS A O 1
ATOM 578 N N . ALA A 1 75 ? 20.926 6.379 -24.315 1.00 70.56 75 ALA A N 1
ATOM 579 C CA . ALA A 1 75 ? 19.822 7.325 -24.491 1.00 70.56 75 ALA A CA 1
ATOM 580 C C . ALA A 1 75 ? 19.302 7.346 -25.941 1.00 70.56 75 ALA A C 1
ATOM 582 O O . ALA A 1 75 ? 18.104 7.257 -26.171 1.00 70.56 75 ALA A O 1
ATOM 583 N N . ALA A 1 76 ? 20.203 7.357 -26.928 1.00 72.44 76 ALA A N 1
ATOM 584 C CA . ALA A 1 76 ? 19.810 7.253 -28.336 1.00 72.44 76 ALA A CA 1
ATOM 585 C C . ALA A 1 76 ? 19.137 5.903 -28.656 1.00 72.44 76 ALA A C 1
ATOM 587 O O . ALA A 1 76 ? 18.234 5.826 -29.482 1.00 72.44 76 ALA A O 1
ATOM 588 N N . LEU A 1 77 ? 19.569 4.824 -27.992 1.00 70.06 77 LEU A N 1
ATOM 589 C CA . LEU A 1 77 ? 18.946 3.510 -28.132 1.00 70.06 77 LEU A CA 1
ATOM 590 C C . LEU A 1 77 ? 17.566 3.453 -27.458 1.00 70.06 77 LEU A C 1
ATOM 592 O O . LEU A 1 77 ? 16.682 2.795 -27.990 1.00 70.06 77 LEU A O 1
ATOM 596 N N . SER A 1 78 ? 17.371 4.120 -26.314 1.00 70.62 78 SER A N 1
ATOM 597 C CA . SER A 1 78 ? 16.057 4.194 -25.664 1.00 70.62 78 SER A CA 1
ATOM 598 C C . SER A 1 78 ? 15.063 5.010 -26.483 1.00 70.62 78 SER A C 1
ATOM 600 O O . SER A 1 78 ? 13.945 4.545 -26.651 1.00 70.62 78 SER A O 1
ATOM 602 N N . GLU A 1 79 ? 15.478 6.140 -27.066 1.00 74.88 79 GLU A N 1
ATOM 603 C CA . GLU A 1 79 ? 14.632 6.903 -28.003 1.00 74.88 79 GLU A CA 1
ATOM 604 C C . GLU A 1 79 ? 14.228 6.038 -29.208 1.00 74.88 79 GLU A C 1
ATOM 606 O O . GLU A 1 79 ? 13.054 5.951 -29.548 1.00 74.88 79 GLU A O 1
ATOM 611 N N . PHE A 1 80 ? 15.171 5.287 -29.788 1.00 73.12 80 PHE A N 1
ATOM 612 C CA . PHE A 1 80 ? 14.856 4.360 -30.879 1.00 73.12 80 PHE A CA 1
ATOM 613 C C . PHE A 1 80 ? 13.886 3.237 -30.467 1.00 73.12 80 PHE A C 1
ATOM 615 O O . PHE A 1 80 ? 13.101 2.778 -31.290 1.00 73.12 80 PHE A O 1
ATOM 622 N N . ILE A 1 81 ? 13.932 2.773 -29.213 1.00 74.19 81 ILE A N 1
ATOM 623 C CA . ILE A 1 81 ? 12.987 1.774 -28.688 1.00 74.19 81 ILE A CA 1
ATOM 624 C C . ILE A 1 81 ? 11.584 2.376 -28.529 1.00 74.19 81 ILE A C 1
ATOM 626 O O . ILE A 1 81 ? 10.606 1.683 -28.801 1.00 74.19 81 ILE A O 1
ATOM 630 N N . GLU A 1 82 ? 11.482 3.636 -28.106 1.00 76.12 82 GLU A N 1
ATOM 631 C CA . GLU A 1 82 ? 10.208 4.349 -27.945 1.00 76.12 82 GLU A CA 1
ATOM 632 C C . GLU A 1 82 ? 9.546 4.687 -29.292 1.00 76.12 82 GLU A C 1
ATOM 634 O O . GLU A 1 82 ? 8.321 4.628 -29.398 1.00 76.12 82 GLU A O 1
ATOM 639 N N . ASP A 1 83 ? 10.342 4.963 -30.329 1.00 74.94 83 ASP A N 1
ATOM 640 C CA . ASP A 1 83 ? 9.863 5.314 -31.675 1.00 74.94 83 ASP A CA 1
ATOM 641 C C . ASP A 1 83 ? 9.432 4.107 -32.533 1.00 74.94 83 ASP A C 1
ATOM 643 O O . ASP A 1 83 ? 8.842 4.278 -33.607 1.00 74.94 83 ASP A O 1
ATOM 647 N N . LEU A 1 84 ? 9.715 2.872 -32.104 1.00 74.00 84 LEU A N 1
ATOM 648 C CA . LEU A 1 84 ? 9.284 1.682 -32.837 1.00 74.00 84 LEU A CA 1
ATOM 649 C C . LEU A 1 84 ? 7.762 1.486 -32.685 1.00 74.00 84 LEU A C 1
ATOM 651 O O . LEU A 1 84 ? 7.271 1.338 -31.564 1.00 74.00 84 LEU A O 1
ATOM 655 N N . PRO A 1 85 ? 6.989 1.422 -33.790 1.00 65.50 85 PRO A N 1
ATOM 656 C CA . PRO A 1 85 ? 5.561 1.143 -33.716 1.00 65.50 85 PRO A CA 1
ATOM 657 C C . PRO A 1 85 ? 5.350 -0.256 -33.129 1.00 65.50 85 PRO A C 1
ATOM 659 O O . PRO A 1 85 ? 5.904 -1.237 -33.626 1.00 65.50 85 PRO A O 1
ATOM 662 N N . GLY A 1 86 ? 4.559 -0.337 -32.058 1.00 62.44 86 GLY A N 1
ATOM 663 C CA . GLY A 1 86 ? 4.282 -1.558 -31.297 1.00 62.44 86 GLY A CA 1
ATOM 664 C C . GLY A 1 86 ? 3.399 -2.577 -32.022 1.00 62.44 86 GLY A C 1
ATOM 665 O O . GLY A 1 86 ? 2.424 -3.040 -31.435 1.00 62.44 86 GLY A O 1
ATOM 666 N N . ASP A 1 87 ? 3.717 -2.921 -33.272 1.00 49.22 87 ASP A N 1
ATOM 667 C CA . ASP A 1 87 ? 3.053 -4.002 -33.997 1.00 49.22 87 ASP A CA 1
ATOM 668 C C . ASP A 1 87 ? 3.857 -5.303 -33.860 1.00 49.22 87 ASP A C 1
ATOM 670 O O . ASP A 1 87 ? 4.994 -5.463 -34.316 1.00 49.22 87 ASP A O 1
ATOM 674 N N . THR A 1 88 ? 3.276 -6.222 -33.104 1.00 60.53 88 THR A N 1
ATOM 675 C CA . THR A 1 88 ? 3.866 -7.475 -32.653 1.00 60.53 88 THR A CA 1
ATOM 676 C C . THR A 1 88 ? 3.902 -8.519 -33.763 1.00 60.53 88 THR A C 1
ATOM 678 O O . THR A 1 88 ? 2.929 -9.240 -33.939 1.00 60.53 88 THR A O 1
ATOM 681 N N . THR A 1 89 ? 5.062 -8.723 -34.388 1.00 51.97 89 THR A N 1
ATOM 682 C CA . THR A 1 89 ? 5.517 -10.064 -34.812 1.00 51.97 89 THR A CA 1
ATOM 683 C C . THR A 1 89 ? 7.043 -10.139 -34.760 1.00 51.97 89 THR A C 1
ATOM 685 O O . THR A 1 89 ? 7.728 -10.156 -35.783 1.00 51.97 89 THR A O 1
ATOM 688 N N . VAL A 1 90 ? 7.611 -10.178 -33.554 1.00 49.53 90 VAL A N 1
ATOM 689 C CA . VAL A 1 90 ? 9.026 -10.528 -33.389 1.00 49.53 90 VAL A CA 1
ATOM 690 C C . VAL A 1 90 ? 9.153 -12.037 -33.586 1.00 49.53 90 VAL A C 1
ATOM 692 O O . VAL A 1 90 ? 8.847 -12.823 -32.694 1.00 49.53 90 VAL A O 1
ATOM 695 N N . THR A 1 91 ? 9.606 -12.452 -34.768 1.00 53.53 91 THR A N 1
ATOM 696 C CA . THR A 1 91 ? 10.261 -13.756 -34.909 1.00 53.53 91 THR A CA 1
ATOM 697 C C . THR A 1 91 ? 11.607 -13.624 -34.206 1.00 53.53 91 THR A C 1
ATOM 699 O O . THR A 1 91 ? 12.525 -13.002 -34.739 1.00 53.53 91 THR A O 1
ATOM 702 N N . SER A 1 92 ? 11.698 -14.114 -32.969 1.00 49.19 92 SER A N 1
ATOM 703 C CA . SER A 1 92 ? 12.945 -14.107 -32.200 1.00 49.19 92 SER A CA 1
ATOM 704 C C . SER A 1 92 ? 14.062 -14.806 -32.989 1.00 49.19 92 SER A C 1
ATOM 706 O O . SER A 1 92 ? 13.872 -15.950 -33.406 1.00 49.19 92 SER A O 1
ATOM 708 N N . PRO A 1 93 ? 15.235 -14.175 -33.179 1.00 56.78 93 PRO A N 1
ATOM 709 C CA . PRO A 1 93 ? 16.432 -14.880 -33.623 1.00 56.78 93 PRO A CA 1
ATOM 710 C C . PRO A 1 93 ? 16.849 -15.905 -32.554 1.00 56.78 93 PRO A C 1
ATOM 712 O O . PRO A 1 93 ? 16.764 -15.583 -31.364 1.00 56.78 93 PRO A O 1
ATOM 715 N N . PRO A 1 94 ? 17.311 -17.111 -32.928 1.00 50.94 94 PRO A N 1
ATOM 716 C CA . PRO A 1 94 ? 17.850 -18.047 -31.955 1.00 50.94 94 PRO A CA 1
ATOM 717 C C . PRO A 1 94 ? 19.192 -17.525 -31.411 1.00 50.94 94 PRO A C 1
ATOM 719 O O . PRO A 1 94 ? 20.003 -16.959 -32.142 1.00 50.94 94 PRO A O 1
ATOM 722 N N . ASP A 1 95 ? 19.392 -17.735 -30.111 1.00 49.84 95 ASP A N 1
ATOM 723 C CA . ASP A 1 95 ? 20.677 -17.715 -29.403 1.00 49.84 95 ASP A CA 1
ATOM 724 C C . ASP A 1 95 ? 21.355 -16.357 -29.169 1.00 49.84 95 ASP A C 1
ATOM 726 O O . ASP A 1 95 ? 22.503 -16.112 -29.548 1.00 49.84 95 ASP A O 1
ATOM 730 N N . ARG A 1 96 ? 20.701 -15.489 -28.388 1.00 52.97 96 ARG A N 1
ATOM 731 C CA . ARG A 1 96 ? 21.449 -14.565 -27.525 1.00 52.97 96 ARG A CA 1
ATOM 732 C C . ARG A 1 96 ? 21.039 -14.772 -26.075 1.00 52.97 96 ARG A C 1
ATOM 734 O O . ARG A 1 96 ? 19.990 -14.301 -25.645 1.00 52.97 96 ARG A O 1
ATOM 741 N N . GLU A 1 97 ? 21.879 -15.493 -25.337 1.00 53.31 97 GLU A N 1
ATOM 742 C CA . GLU A 1 97 ? 21.710 -15.711 -23.903 1.00 53.31 97 GLU A 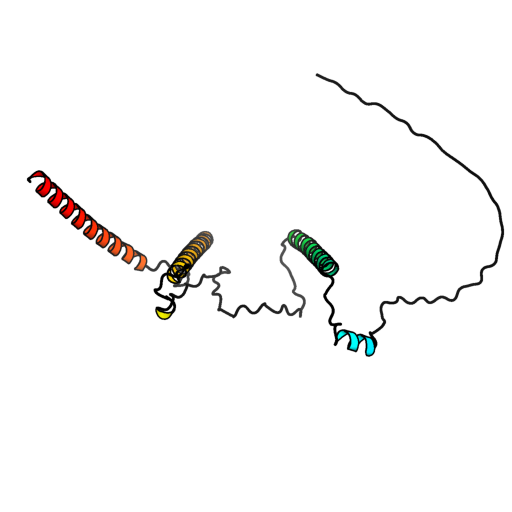CA 1
ATOM 743 C C . GLU A 1 97 ? 21.745 -14.369 -23.162 1.00 53.31 97 GLU A C 1
ATOM 745 O O . GLU A 1 97 ? 22.786 -13.731 -22.985 1.00 53.31 97 GLU A O 1
ATOM 750 N N . VAL A 1 98 ? 20.569 -13.916 -22.740 1.00 50.41 98 VAL A N 1
ATOM 751 C CA . VAL A 1 98 ? 20.430 -12.859 -21.745 1.00 50.41 98 VAL A CA 1
ATOM 752 C C . VAL A 1 98 ? 20.682 -13.522 -20.399 1.00 50.41 98 VAL A C 1
ATOM 754 O O . VAL A 1 98 ? 19.799 -14.200 -19.884 1.00 50.41 98 VAL A O 1
ATOM 757 N N . HIS A 1 99 ? 21.879 -13.367 -19.830 1.00 48.28 99 HIS A N 1
ATOM 758 C CA . HIS A 1 99 ? 22.128 -13.806 -18.457 1.00 48.28 99 HIS A CA 1
ATOM 759 C C . HIS A 1 99 ? 21.265 -12.967 -17.503 1.00 48.28 99 HIS A C 1
ATOM 761 O O . HIS A 1 99 ? 21.501 -11.758 -17.380 1.00 48.28 99 HIS A O 1
ATOM 767 N N . PRO A 1 100 ? 20.260 -13.559 -16.831 1.00 56.62 100 PRO A N 1
ATOM 768 C CA . PRO A 1 100 ? 19.456 -12.836 -15.865 1.00 56.62 100 PRO A CA 1
ATOM 769 C C . PRO A 1 100 ? 20.350 -12.484 -14.678 1.00 56.62 100 PRO A C 1
ATOM 771 O O . PRO A 1 100 ? 21.065 -13.336 -14.153 1.00 56.62 100 PRO A O 1
ATOM 774 N N . VAL A 1 101 ? 20.301 -11.231 -14.226 1.00 49.25 101 VAL A N 1
ATOM 775 C CA . VAL A 1 101 ? 20.807 -10.877 -12.897 1.00 49.25 101 VAL A CA 1
ATOM 776 C C . VAL A 1 101 ? 20.069 -11.780 -11.911 1.00 49.25 101 VAL A C 1
ATOM 778 O O . VAL A 1 101 ? 18.846 -11.697 -11.807 1.00 49.25 101 VAL A O 1
ATOM 781 N N . HIS A 1 102 ? 20.798 -12.680 -11.249 1.00 47.31 102 HIS A N 1
ATOM 782 C CA . HIS A 1 102 ? 20.251 -13.641 -10.297 1.00 47.31 102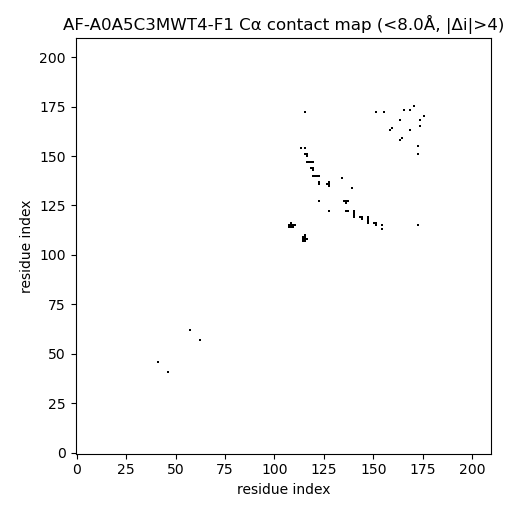 HIS A CA 1
ATOM 783 C C . HIS A 1 102 ? 19.688 -12.913 -9.068 1.00 47.31 102 HIS A C 1
ATOM 785 O O . HIS A 1 102 ? 20.304 -12.867 -8.005 1.00 47.31 102 HIS A O 1
ATOM 791 N N . ARG A 1 103 ? 18.480 -12.360 -9.193 1.00 51.69 103 ARG A N 1
ATOM 792 C CA . ARG A 1 103 ? 17.551 -12.336 -8.070 1.00 51.69 103 ARG A CA 1
ATOM 793 C C . ARG A 1 103 ? 17.198 -13.799 -7.833 1.00 51.69 103 ARG A C 1
ATOM 795 O O . ARG A 1 103 ? 16.793 -14.479 -8.776 1.00 51.69 103 ARG A O 1
ATOM 802 N N . ALA A 1 104 ? 17.443 -14.292 -6.620 1.00 50.12 104 ALA A N 1
ATOM 803 C CA . ALA A 1 104 ? 17.069 -15.648 -6.235 1.00 50.12 104 ALA A CA 1
ATOM 804 C C . ALA A 1 104 ? 15.637 -15.938 -6.732 1.00 50.12 104 ALA A C 1
ATOM 806 O O . ALA A 1 104 ? 14.793 -15.040 -6.635 1.00 50.12 104 ALA A O 1
ATOM 807 N N . PRO A 1 105 ? 15.363 -17.124 -7.305 1.00 46.28 105 PRO A N 1
ATOM 808 C CA . PRO A 1 105 ? 14.074 -17.438 -7.901 1.00 46.28 105 PRO A CA 1
ATOM 809 C C . PRO A 1 105 ? 13.042 -17.647 -6.789 1.00 46.28 105 PRO A C 1
ATOM 811 O O . PRO A 1 105 ? 12.664 -18.766 -6.462 1.00 46.28 105 PRO A O 1
ATOM 814 N N . GLY A 1 106 ? 12.580 -16.550 -6.194 1.00 58.22 106 GLY A N 1
ATOM 815 C CA . GLY A 1 106 ? 11.253 -16.517 -5.609 1.00 58.22 106 GLY A CA 1
ATOM 816 C C . GLY A 1 106 ? 10.285 -16.751 -6.758 1.00 58.22 106 GLY A C 1
ATOM 817 O O . GLY A 1 106 ? 10.332 -16.046 -7.767 1.00 58.22 106 GLY A O 1
ATOM 818 N N . THR A 1 107 ? 9.467 -17.792 -6.664 1.00 67.88 107 THR A N 1
ATOM 819 C CA . THR A 1 107 ? 8.456 -18.112 -7.670 1.00 67.88 107 THR A CA 1
ATOM 820 C C . THR A 1 107 ? 7.400 -17.012 -7.648 1.00 67.88 107 THR A C 1
ATOM 822 O O . THR A 1 107 ? 6.413 -17.109 -6.919 1.00 67.88 107 THR A O 1
ATOM 825 N N . VAL A 1 108 ? 7.630 -15.927 -8.387 1.00 74.88 108 VAL A N 1
ATOM 826 C CA . VAL A 1 108 ? 6.670 -14.831 -8.509 1.00 74.88 108 VAL A CA 1
ATOM 827 C C . VAL A 1 108 ? 5.393 -15.420 -9.099 1.00 74.88 108 VAL A C 1
ATOM 829 O O . VAL A 1 108 ? 5.361 -15.822 -10.262 1.00 74.88 108 VAL A O 1
ATOM 832 N N . LYS A 1 109 ? 4.348 -15.531 -8.276 1.00 85.12 109 LYS A N 1
ATOM 833 C CA . LYS A 1 109 ? 3.061 -16.082 -8.699 1.00 85.12 109 LYS A CA 1
ATOM 834 C C . LYS A 1 109 ? 2.412 -15.058 -9.622 1.00 85.12 109 LYS A C 1
ATOM 836 O O . LYS A 1 109 ? 2.078 -13.958 -9.194 1.00 85.12 109 LYS A O 1
ATOM 841 N N . THR A 1 110 ? 2.250 -15.394 -10.892 1.00 89.19 110 THR A N 1
ATOM 842 C CA . THR A 1 110 ? 1.536 -14.554 -11.855 1.00 89.19 110 THR A CA 1
ATOM 843 C C . THR A 1 110 ? 0.145 -15.128 -12.100 1.00 89.19 110 THR A C 1
ATOM 845 O O . THR A 1 110 ? -0.043 -16.341 -12.175 1.00 89.19 110 THR A O 1
ATOM 848 N N . PHE A 1 111 ? -0.858 -14.263 -12.212 1.00 85.75 111 PHE A N 1
ATOM 849 C CA . PHE A 1 111 ? -2.221 -14.639 -12.573 1.00 85.75 111 PHE A CA 1
ATOM 850 C C . PHE A 1 111 ? -2.721 -13.720 -13.676 1.00 85.75 111 PHE A C 1
ATOM 852 O O . PHE A 1 111 ? -2.766 -12.505 -13.506 1.00 85.75 111 PHE A O 1
ATOM 859 N N . ARG A 1 112 ? -3.070 -14.307 -14.828 1.00 85.50 112 ARG A N 1
ATOM 860 C CA . ARG A 1 112 ? -3.513 -13.573 -16.028 1.00 85.50 112 ARG A CA 1
ATOM 861 C C . ARG A 1 112 ? -2.552 -12.434 -16.433 1.00 85.50 112 ARG A C 1
ATOM 863 O O . ARG A 1 112 ? -2.988 -11.374 -16.858 1.00 85.50 112 ARG A O 1
ATOM 870 N N . GLY A 1 113 ? -1.243 -12.646 -16.262 1.00 86.50 113 GLY A N 1
ATOM 871 C CA . GLY A 1 113 ? -0.200 -11.652 -16.555 1.00 86.50 113 GLY A CA 1
ATOM 872 C C . GLY A 1 113 ? 0.025 -10.596 -15.464 1.00 86.50 113 GLY A C 1
ATOM 873 O O . GLY A 1 113 ? 0.978 -9.829 -15.559 1.00 86.50 113 GLY A O 1
ATOM 874 N N . LEU A 1 114 ? -0.791 -10.579 -14.405 1.00 87.31 114 LEU A N 1
ATOM 875 C CA . LEU A 1 114 ? -0.608 -9.709 -13.243 1.00 87.31 114 LEU A CA 1
ATOM 876 C C . LEU A 1 114 ? 0.227 -10.427 -12.179 1.00 87.31 114 LEU A C 1
ATOM 878 O O . LEU A 1 114 ? -0.013 -11.593 -11.862 1.00 87.31 114 LEU A O 1
ATOM 882 N N . VAL A 1 115 ? 1.214 -9.731 -11.622 1.00 90.75 115 VAL A N 1
ATOM 883 C CA . VAL A 1 115 ? 2.043 -10.249 -10.528 1.00 90.75 115 VAL A CA 1
ATOM 884 C C . VAL A 1 115 ? 1.242 -10.211 -9.236 1.00 90.75 115 VAL A C 1
ATOM 886 O O . VAL A 1 115 ? 0.785 -9.145 -8.838 1.00 90.75 115 VAL A O 1
ATOM 889 N N . ILE A 1 116 ? 1.095 -11.359 -8.579 1.00 91.56 116 ILE A N 1
ATOM 890 C CA . ILE A 1 116 ? 0.480 -11.457 -7.259 1.00 91.56 116 ILE A CA 1
ATOM 891 C C . ILE A 1 116 ? 1.534 -11.071 -6.216 1.00 91.56 116 ILE A C 1
ATOM 893 O O . ILE A 1 116 ? 2.553 -11.762 -6.121 1.00 91.56 116 ILE A O 1
ATOM 897 N N . PRO A 1 117 ? 1.304 -10.004 -5.432 1.00 91.56 117 PRO A N 1
ATOM 898 C CA . PRO A 1 117 ? 2.154 -9.667 -4.300 1.00 91.56 117 PRO A CA 1
ATOM 899 C C . PRO A 1 117 ? 2.183 -10.814 -3.286 1.00 91.56 117 PRO A C 1
ATOM 901 O O . PRO A 1 117 ? 1.170 -11.479 -3.061 1.00 91.56 117 PRO A O 1
ATOM 904 N N . GLU A 1 118 ? 3.340 -11.045 -2.677 1.00 90.06 118 GLU A N 1
ATOM 905 C CA . GLU A 1 118 ? 3.495 -11.995 -1.577 1.00 90.06 118 GLU A CA 1
ATOM 906 C C . GLU A 1 118 ? 3.319 -11.273 -0.241 1.00 90.06 118 GLU A C 1
ATOM 908 O O . GLU A 1 118 ? 3.731 -10.122 -0.091 1.00 90.06 118 GLU A O 1
ATOM 913 N N . GLU A 1 119 ? 2.684 -11.946 0.716 1.00 90.44 119 GLU A N 1
ATOM 914 C CA . GLU A 1 119 ? 2.515 -11.415 2.063 1.00 90.44 119 GLU A CA 1
ATOM 915 C C . GLU A 1 119 ? 3.873 -11.394 2.783 1.00 90.44 119 GLU A C 1
ATOM 917 O O . GLU A 1 119 ? 4.572 -12.414 2.792 1.00 90.44 119 GLU A O 1
ATOM 922 N N . PRO A 1 120 ? 4.281 -10.254 3.369 1.00 93.25 120 PRO A N 1
ATOM 923 C CA . PRO A 1 120 ? 5.535 -10.182 4.099 1.00 93.25 120 PRO A CA 1
ATOM 924 C C . PRO A 1 120 ? 5.478 -11.100 5.321 1.00 93.25 120 PRO A C 1
ATOM 926 O O . PRO A 1 120 ? 4.473 -11.174 6.026 1.00 93.25 120 PRO A O 1
ATOM 929 N N . LYS A 1 121 ? 6.579 -11.803 5.583 1.00 91.69 121 LYS A N 1
ATOM 930 C CA . LYS A 1 121 ? 6.693 -12.663 6.758 1.00 91.69 121 LYS A CA 1
ATOM 931 C C . LYS A 1 121 ? 6.891 -11.795 8.010 1.00 91.69 121 LYS A C 1
ATOM 933 O O . LYS A 1 121 ? 7.712 -10.878 7.950 1.00 91.69 121 LYS A O 1
ATOM 938 N N . PRO A 1 122 ? 6.201 -12.082 9.130 1.00 92.75 122 PRO A N 1
ATOM 939 C CA . PRO A 1 122 ? 6.465 -11.389 10.382 1.00 92.75 122 PRO A CA 1
ATOM 940 C C . PRO A 1 122 ? 7.906 -11.641 10.845 1.00 92.75 122 PRO A C 1
ATOM 942 O O . PRO A 1 122 ? 8.419 -12.755 10.651 1.00 92.75 122 PRO A O 1
ATOM 945 N N . PRO A 1 123 ? 8.553 -10.630 11.447 1.00 92.62 123 PRO A N 1
ATOM 946 C CA . PRO A 1 123 ? 9.879 -10.791 12.018 1.00 92.62 123 PRO A CA 1
ATOM 947 C C . PRO A 1 123 ? 9.839 -11.750 13.208 1.00 92.62 123 PRO A C 1
ATOM 949 O O . PRO A 1 123 ? 8.801 -11.916 13.854 1.00 92.62 123 PRO A O 1
ATOM 952 N N . ALA A 1 124 ? 10.964 -12.406 13.477 1.00 91.81 124 ALA A N 1
ATOM 953 C CA . ALA A 1 124 ? 11.095 -13.251 14.661 1.00 91.81 124 ALA A CA 1
ATOM 954 C C . ALA A 1 124 ? 11.328 -12.392 15.914 1.00 91.81 124 ALA A C 1
ATOM 956 O O . ALA A 1 124 ? 11.904 -11.308 15.828 1.00 91.81 124 ALA A O 1
ATOM 957 N N . ASP A 1 125 ? 10.948 -12.901 17.087 1.00 87.44 125 ASP A N 1
ATOM 958 C CA . ASP A 1 125 ? 11.115 -12.171 18.353 1.00 87.44 125 ASP A CA 1
ATOM 959 C C . ASP A 1 125 ? 12.588 -11.811 18.624 1.00 87.44 125 ASP A C 1
ATOM 961 O O . ASP A 1 125 ? 12.883 -10.713 19.092 1.00 87.44 125 ASP A O 1
ATOM 965 N N . ASP A 1 126 ? 13.517 -12.692 18.233 1.00 88.62 126 ASP A N 1
ATOM 966 C CA . ASP A 1 126 ? 14.968 -12.503 18.371 1.00 88.62 126 ASP A CA 1
ATOM 967 C C . ASP A 1 126 ? 15.539 -11.390 17.465 1.00 88.62 126 ASP A C 1
ATOM 969 O O . ASP A 1 126 ? 16.655 -10.917 17.685 1.00 88.62 126 ASP A O 1
ATOM 973 N N . GLU A 1 127 ? 14.801 -10.962 16.434 1.00 89.19 127 GLU A N 1
ATOM 974 C CA . GLU A 1 127 ? 15.209 -9.855 15.556 1.00 89.19 127 GLU A CA 1
ATOM 975 C C . GLU A 1 127 ? 14.932 -8.491 16.208 1.00 89.19 127 GLU A C 1
ATOM 977 O O . GLU A 1 127 ? 15.552 -7.483 15.852 1.00 89.19 127 GLU A O 1
ATOM 982 N N . CYS A 1 128 ? 14.032 -8.444 17.197 1.00 90.25 128 CYS A N 1
ATOM 983 C CA . CYS A 1 128 ? 13.780 -7.246 17.979 1.00 90.25 128 CYS A CA 1
ATOM 984 C C . CYS A 1 128 ? 14.828 -7.106 19.089 1.00 90.25 128 CYS A C 1
ATOM 986 O O . CYS A 1 128 ? 14.835 -7.834 20.075 1.00 90.25 128 CYS A O 1
ATOM 988 N N . CYS A 1 129 ? 15.684 -6.091 18.983 1.00 89.25 129 CYS A N 1
ATOM 989 C CA . CYS A 1 129 ? 16.727 -5.832 19.980 1.00 89.25 129 CYS A CA 1
ATOM 990 C C . CYS A 1 129 ? 16.182 -5.373 21.354 1.00 89.25 129 CYS A C 1
ATOM 992 O O . CYS A 1 129 ? 16.941 -5.305 22.317 1.00 89.25 129 CYS A O 1
ATOM 994 N N . MET A 1 130 ? 14.896 -4.999 21.452 1.00 88.12 130 MET A N 1
ATOM 995 C CA . MET A 1 130 ? 14.212 -4.481 22.659 1.00 88.12 130 MET A CA 1
ATOM 996 C C . MET A 1 130 ? 14.905 -3.299 23.376 1.00 88.12 130 MET A C 1
ATOM 998 O O . MET A 1 130 ? 14.493 -2.899 24.460 1.00 88.12 130 MET A O 1
ATOM 1002 N N . SER A 1 131 ? 15.939 -2.710 22.775 1.00 88.19 131 SER A N 1
ATOM 1003 C CA . SER A 1 131 ? 16.789 -1.669 23.367 1.00 88.19 131 SER A CA 1
ATOM 1004 C C . SER A 1 131 ? 16.524 -0.265 22.808 1.00 88.19 131 SER A C 1
ATOM 1006 O O . SER A 1 131 ? 17.234 0.676 23.151 1.00 88.19 131 SER A O 1
ATOM 1008 N N . GLY A 1 132 ? 15.498 -0.112 21.961 1.00 88.12 132 GLY A N 1
ATOM 1009 C CA . GLY A 1 132 ? 15.139 1.167 21.342 1.00 88.12 132 GLY A CA 1
ATOM 1010 C C . GLY A 1 132 ? 16.046 1.555 20.171 1.00 88.12 132 GLY A C 1
ATOM 1011 O O . GLY A 1 132 ? 16.635 2.633 20.168 1.00 88.12 132 GLY A O 1
ATOM 1012 N N . CYS A 1 133 ? 16.178 0.680 19.168 1.00 91.50 133 CYS A N 1
ATOM 1013 C CA . CYS A 1 133 ? 16.888 1.002 17.927 1.00 91.50 133 CYS A CA 1
ATOM 1014 C C . CYS A 1 133 ? 16.223 2.170 17.176 1.00 91.50 133 CYS A C 1
ATOM 1016 O O . CYS A 1 133 ? 15.017 2.372 17.269 1.00 91.50 133 CYS A O 1
ATOM 1018 N N . ALA A 1 134 ? 17.005 2.898 16.370 1.00 91.94 134 ALA A N 1
ATOM 1019 C CA . ALA A 1 134 ? 16.503 4.024 15.575 1.00 91.94 134 ALA A CA 1
ATOM 1020 C C . ALA A 1 134 ? 15.442 3.627 14.527 1.00 91.94 134 ALA A C 1
ATOM 1022 O O . ALA A 1 134 ? 14.648 4.467 14.122 1.00 91.94 134 ALA A O 1
ATOM 1023 N N . VAL A 1 135 ? 15.443 2.365 14.087 1.00 91.56 135 VAL A N 1
ATOM 1024 C CA . VAL A 1 135 ? 14.423 1.774 13.213 1.00 91.56 135 VAL A CA 1
ATOM 1025 C C . VAL A 1 135 ? 13.989 0.459 13.848 1.00 91.56 135 VAL A C 1
ATOM 1027 O O . VAL A 1 135 ? 14.830 -0.410 14.094 1.00 91.56 135 VAL A O 1
ATOM 1030 N N . CYS A 1 136 ? 12.698 0.318 14.138 1.00 92.25 136 CYS A N 1
ATOM 1031 C CA . CYS A 1 136 ? 12.145 -0.916 14.675 1.00 92.25 136 CYS A CA 1
ATOM 1032 C C . CYS A 1 136 ? 11.857 -1.900 13.535 1.00 92.25 136 CYS A C 1
ATOM 1034 O O . CYS A 1 136 ? 11.321 -1.530 12.491 1.00 92.25 136 CYS A O 1
ATOM 1036 N N . VAL A 1 137 ? 12.181 -3.177 13.740 1.00 94.56 137 VAL A N 1
ATOM 1037 C CA . VAL A 1 137 ? 11.875 -4.233 12.764 1.00 94.56 137 VAL A CA 1
ATOM 1038 C C . VAL A 1 137 ? 10.359 -4.383 12.580 1.00 94.56 137 VAL A C 1
ATOM 1040 O O . VAL A 1 137 ? 9.896 -4.630 11.468 1.00 94.56 137 VAL A O 1
ATOM 1043 N N . TYR A 1 138 ? 9.579 -4.167 13.643 1.00 93.69 138 TYR A N 1
ATOM 1044 C CA . TYR A 1 138 ? 8.120 -4.179 13.561 1.00 93.69 138 TYR A CA 1
ATOM 1045 C C . TYR A 1 138 ? 7.571 -3.025 12.718 1.00 93.69 138 TYR A C 1
ATOM 1047 O O . TYR A 1 138 ? 6.667 -3.262 11.926 1.00 93.69 138 TYR A O 1
ATOM 1055 N N . ASP A 1 139 ? 8.163 -1.829 12.785 1.00 93.69 139 ASP A N 1
ATOM 1056 C CA . ASP A 1 139 ? 7.741 -0.698 11.946 1.00 93.69 139 ASP A CA 1
ATOM 1057 C C . ASP A 1 139 ? 7.985 -1.005 10.460 1.00 93.69 139 ASP A C 1
ATOM 1059 O O . ASP A 1 139 ? 7.098 -0.829 9.627 1.00 93.69 139 ASP A O 1
ATOM 1063 N N . LEU A 1 140 ? 9.156 -1.565 10.122 1.00 94.62 140 LEU A N 1
ATOM 1064 C CA . LEU A 1 140 ? 9.457 -2.008 8.752 1.00 94.62 140 LEU A CA 1
ATOM 1065 C C . LEU A 1 140 ? 8.481 -3.088 8.272 1.00 94.62 140 LEU A C 1
ATOM 1067 O O . LEU A 1 140 ? 8.063 -3.098 7.110 1.00 94.62 140 LEU A O 1
ATOM 1071 N N . TYR A 1 141 ? 8.109 -4.007 9.162 1.00 95.38 141 TYR A N 1
ATOM 1072 C CA . TYR A 1 141 ? 7.104 -5.017 8.866 1.00 95.38 141 TYR A CA 1
ATOM 1073 C C . TYR A 1 141 ? 5.729 -4.384 8.615 1.00 95.38 141 TYR A C 1
ATOM 1075 O O . TYR A 1 141 ? 5.080 -4.715 7.621 1.00 95.38 141 TYR A O 1
ATOM 1083 N N . GLU A 1 142 ? 5.301 -3.433 9.440 1.00 95.06 142 GLU A N 1
ATOM 1084 C CA . GLU A 1 142 ? 4.042 -2.713 9.251 1.00 95.06 142 GLU A CA 1
ATOM 1085 C C . GLU A 1 142 ? 4.011 -1.926 7.936 1.00 95.06 142 GLU A C 1
ATOM 1087 O O . GLU A 1 142 ? 3.026 -2.016 7.197 1.00 95.06 142 GLU A O 1
ATOM 1092 N N . GLU A 1 143 ? 5.091 -1.227 7.588 1.00 95.88 143 GLU A N 1
ATOM 1093 C CA . GLU A 1 143 ? 5.237 -0.553 6.293 1.00 95.88 143 GLU A CA 1
ATOM 1094 C C . GLU A 1 143 ? 5.118 -1.550 5.131 1.00 95.88 143 GLU A C 1
ATOM 1096 O O . GLU A 1 143 ? 4.373 -1.321 4.170 1.00 95.88 143 GLU A O 1
ATOM 1101 N N . SER A 1 144 ? 5.790 -2.701 5.237 1.00 95.56 144 SER A N 1
ATOM 1102 C CA . SER A 1 144 ? 5.718 -3.754 4.220 1.00 95.56 144 SER A CA 1
ATOM 1103 C C . SER A 1 144 ? 4.304 -4.337 4.086 1.00 95.56 144 SER A C 1
ATOM 1105 O O . SER A 1 144 ? 3.832 -4.575 2.971 1.00 95.56 144 SER A O 1
ATOM 1107 N N . LEU A 1 145 ? 3.577 -4.486 5.200 1.00 95.00 145 LEU A N 1
ATOM 1108 C CA . LEU A 1 145 ? 2.180 -4.919 5.212 1.00 95.00 145 LEU A CA 1
ATOM 1109 C C . LEU A 1 145 ? 1.255 -3.885 4.571 1.00 95.00 145 LEU A C 1
ATOM 1111 O O . LEU A 1 145 ? 0.318 -4.253 3.857 1.00 95.00 145 LEU A O 1
ATOM 1115 N N . GLN A 1 146 ? 1.480 -2.596 4.824 1.00 94.81 146 GLN A N 1
ATOM 1116 C CA . GLN A 1 146 ? 0.713 -1.521 4.197 1.00 94.81 146 GLN A CA 1
ATOM 1117 C C . GLN A 1 146 ? 0.935 -1.508 2.680 1.00 94.81 146 GLN A C 1
ATOM 1119 O O . GLN A 1 146 ? -0.037 -1.477 1.918 1.00 94.81 146 GLN A O 1
ATOM 1124 N N . ALA A 1 147 ? 2.190 -1.626 2.237 1.00 94.75 147 ALA A N 1
ATOM 1125 C CA . ALA A 1 147 ? 2.537 -1.732 0.823 1.00 94.75 147 ALA A CA 1
ATOM 1126 C C . ALA A 1 147 ? 1.893 -2.967 0.167 1.00 94.75 147 ALA A C 1
ATOM 1128 O O . ALA A 1 147 ? 1.305 -2.865 -0.915 1.00 94.75 147 ALA A O 1
ATOM 1129 N N . TYR A 1 148 ? 1.919 -4.117 0.849 1.00 94.06 148 TYR A N 1
ATOM 1130 C CA . TYR A 1 148 ? 1.236 -5.331 0.405 1.00 94.06 148 TYR A CA 1
ATOM 1131 C C . TYR A 1 148 ? -0.269 -5.092 0.220 1.00 94.06 148 TYR A C 1
ATOM 1133 O O . TYR A 1 148 ? -0.796 -5.310 -0.873 1.00 94.06 148 TYR A O 1
ATOM 1141 N N . LYS A 1 149 ? -0.962 -4.546 1.226 1.00 93.12 149 LYS A N 1
ATOM 1142 C CA . LYS A 1 149 ? -2.404 -4.245 1.146 1.00 93.12 149 LYS A CA 1
ATOM 1143 C C . LYS A 1 149 ? -2.744 -3.305 -0.015 1.00 93.12 149 LYS A C 1
ATOM 1145 O O . LYS A 1 149 ? -3.720 -3.552 -0.725 1.00 93.12 149 LYS A O 1
ATOM 1150 N N . ALA A 1 150 ? -1.934 -2.269 -0.237 1.00 94.44 150 ALA A N 1
ATOM 1151 C CA . ALA A 1 150 ? -2.109 -1.336 -1.351 1.00 94.44 150 ALA A CA 1
ATOM 1152 C C . ALA A 1 150 ? -1.910 -2.016 -2.719 1.00 94.44 150 ALA A C 1
ATOM 1154 O O . ALA A 1 150 ? -2.686 -1.805 -3.650 1.00 94.44 150 ALA A O 1
ATOM 1155 N N . SER A 1 151 ? -0.905 -2.884 -2.843 1.00 93.62 151 SER A N 1
ATOM 1156 C CA . SER A 1 151 ? -0.666 -3.633 -4.081 1.00 93.62 151 SER A CA 1
ATOM 1157 C C . SER A 1 151 ? -1.783 -4.641 -4.382 1.00 93.62 151 SER A C 1
ATOM 1159 O O . SER A 1 151 ? -2.220 -4.764 -5.528 1.00 93.62 151 SER A O 1
ATOM 1161 N N . VAL A 1 152 ? -2.319 -5.304 -3.352 1.00 93.12 152 VAL A N 1
ATOM 1162 C CA . VAL A 1 152 ? -3.463 -6.213 -3.478 1.00 93.12 152 VAL A CA 1
ATOM 1163 C C . VAL A 1 152 ? -4.724 -5.448 -3.878 1.00 93.12 152 VAL A C 1
ATOM 1165 O O . VAL A 1 152 ? -5.439 -5.902 -4.768 1.00 93.12 152 VAL A O 1
ATOM 1168 N N . SER A 1 153 ? -5.007 -4.281 -3.290 1.00 92.50 153 SER A N 1
ATOM 1169 C CA . SER A 1 153 ? -6.190 -3.486 -3.658 1.00 92.50 153 SER A CA 1
ATOM 1170 C C . SER A 1 153 ? -6.121 -2.973 -5.102 1.00 92.50 153 S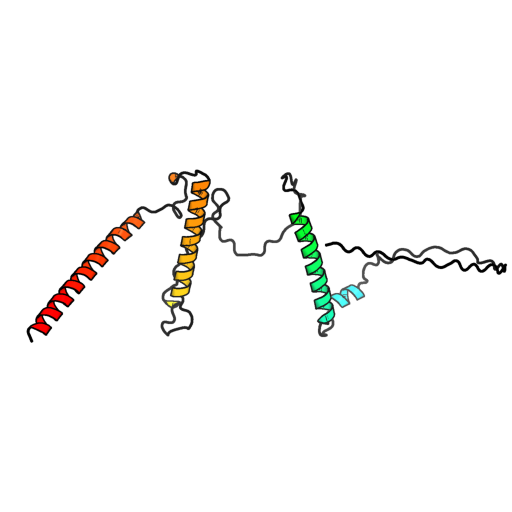ER A C 1
ATOM 1172 O O . SER A 1 153 ? -7.120 -3.042 -5.829 1.00 92.50 153 SER A O 1
ATOM 1174 N N . ALA A 1 154 ? -4.939 -2.549 -5.555 1.00 93.62 154 ALA A N 1
ATOM 1175 C CA . ALA A 1 154 ? -4.696 -2.185 -6.947 1.00 93.62 154 ALA A CA 1
ATOM 1176 C C . ALA A 1 154 ? -4.917 -3.384 -7.884 1.00 93.62 154 ALA A C 1
ATOM 1178 O O . ALA A 1 154 ? -5.655 -3.279 -8.864 1.00 93.62 154 ALA A O 1
ATOM 1179 N N . LEU A 1 155 ? -4.366 -4.554 -7.543 1.00 92.81 155 LEU A N 1
ATOM 1180 C CA . LEU A 1 155 ? -4.547 -5.782 -8.319 1.00 92.81 155 LEU A CA 1
ATOM 1181 C C . LEU A 1 155 ? -6.023 -6.190 -8.410 1.00 92.81 155 LEU A C 1
ATOM 1183 O O . LEU A 1 155 ? -6.507 -6.510 -9.496 1.00 92.81 155 LEU A O 1
ATOM 1187 N N . ARG A 1 156 ? -6.761 -6.138 -7.295 1.00 91.19 156 ARG A N 1
ATOM 1188 C CA . ARG A 1 156 ? -8.207 -6.412 -7.267 1.00 91.19 156 ARG A CA 1
ATOM 1189 C C . ARG A 1 156 ? -8.970 -5.461 -8.186 1.00 91.19 156 ARG A C 1
ATOM 1191 O O . ARG A 1 156 ? -9.861 -5.900 -8.909 1.00 91.19 156 ARG A O 1
ATOM 1198 N N . SER A 1 157 ? -8.604 -4.182 -8.185 1.00 92.62 157 SER A N 1
ATOM 1199 C CA . SER A 1 157 ? -9.215 -3.169 -9.052 1.00 92.62 157 SER A CA 1
ATOM 1200 C C . SER A 1 157 ? -8.976 -3.486 -10.533 1.00 92.62 157 SER A C 1
ATOM 1202 O O . SER A 1 157 ? -9.922 -3.473 -11.321 1.00 92.62 157 SER A O 1
ATOM 1204 N N . SER A 1 158 ? -7.755 -3.887 -10.901 1.00 92.25 158 SER A N 1
ATOM 1205 C CA . SER A 1 158 ? -7.412 -4.314 -12.266 1.00 92.25 158 SER A CA 1
ATOM 1206 C C . SER A 1 158 ? -8.155 -5.583 -12.706 1.00 92.25 158 SER A C 1
ATOM 1208 O O . SER A 1 158 ? -8.612 -5.678 -13.848 1.00 92.25 158 SER A O 1
ATOM 1210 N N . LEU A 1 159 ? -8.331 -6.557 -11.805 1.00 91.25 159 LEU A N 1
ATOM 1211 C CA . LEU A 1 159 ? -9.105 -7.772 -12.084 1.00 91.25 159 LEU A CA 1
ATOM 1212 C C . LEU A 1 159 ? -10.600 -7.483 -12.262 1.00 91.25 159 LEU A C 1
ATOM 1214 O O . LEU A 1 159 ? -11.221 -8.040 -13.171 1.00 91.25 159 LEU A O 1
ATOM 1218 N N . LYS A 1 160 ? -11.162 -6.589 -11.438 1.00 90.31 160 LYS A N 1
ATOM 1219 C CA . LYS A 1 160 ? -12.551 -6.119 -11.570 1.00 90.31 160 LYS A CA 1
ATOM 1220 C C . LYS A 1 160 ? -12.758 -5.382 -12.894 1.00 90.31 160 LYS A C 1
ATOM 1222 O O . LYS A 1 160 ? -13.722 -5.677 -13.595 1.00 90.31 160 LYS A O 1
ATOM 1227 N N . ALA A 1 161 ? -11.822 -4.515 -13.289 1.00 91.75 161 ALA A N 1
ATOM 1228 C CA . ALA A 1 161 ? -11.850 -3.842 -14.591 1.00 91.75 161 ALA A CA 1
ATOM 1229 C C . ALA A 1 161 ? -11.793 -4.834 -15.770 1.00 91.75 161 ALA A C 1
ATOM 1231 O O . ALA A 1 161 ? -12.437 -4.627 -16.795 1.00 91.75 161 ALA A O 1
ATOM 1232 N N . SER A 1 162 ? -11.090 -5.955 -15.594 1.00 89.00 162 SER A N 1
ATOM 1233 C CA . SER A 1 162 ? -11.008 -7.046 -16.576 1.00 89.00 162 SER A CA 1
ATOM 1234 C C . SER A 1 162 ? -12.203 -8.017 -16.524 1.00 89.00 162 SER A C 1
ATOM 1236 O O . SER A 1 162 ? -12.146 -9.081 -17.139 1.00 89.00 162 SER A O 1
ATOM 1238 N N . ASN A 1 163 ? -13.271 -7.679 -15.785 1.00 88.25 163 ASN A N 1
ATOM 1239 C CA . ASN A 1 163 ? -14.485 -8.486 -15.591 1.00 88.25 163 ASN A CA 1
ATOM 1240 C C . ASN A 1 163 ? -14.221 -9.929 -15.115 1.00 88.25 163 ASN A C 1
ATOM 1242 O O . ASN A 1 163 ? -14.972 -10.851 -15.434 1.00 88.25 163 ASN A O 1
ATOM 1246 N N . VAL A 1 164 ? -13.155 -10.148 -14.337 1.00 87.06 164 VAL A N 1
ATOM 1247 C CA . VAL A 1 164 ? -12.841 -11.475 -13.791 1.00 87.06 164 VAL A CA 1
ATOM 1248 C C . VAL A 1 164 ? -13.639 -11.695 -12.506 1.00 87.06 164 VAL A C 1
ATOM 1250 O O . VAL A 1 164 ? -13.431 -10.947 -11.545 1.00 87.06 164 VAL A O 1
ATOM 1253 N N . PRO A 1 165 ? -14.513 -12.715 -12.428 1.00 86.44 165 PRO A N 1
ATOM 1254 C CA . PRO A 1 165 ? -15.302 -12.959 -11.227 1.00 86.44 165 PRO A CA 1
ATOM 1255 C C . PRO A 1 165 ? -14.405 -13.363 -10.046 1.00 86.44 165 PRO A C 1
ATOM 1257 O O . PRO A 1 165 ? -13.473 -14.151 -10.197 1.00 86.44 165 PRO A O 1
ATOM 1260 N N . GLU A 1 166 ? -14.738 -12.903 -8.836 1.00 85.25 166 GLU A N 1
ATOM 1261 C CA . GLU A 1 166 ? -13.962 -13.142 -7.599 1.00 85.25 166 GLU A CA 1
ATOM 1262 C C . GLU A 1 166 ? -13.802 -14.633 -7.228 1.00 85.25 166 GLU A C 1
ATOM 1264 O O . GLU A 1 166 ? -12.976 -15.007 -6.393 1.00 85.25 166 GLU A O 1
ATOM 1269 N N . ARG A 1 167 ? -14.595 -15.517 -7.849 1.00 85.44 167 ARG A N 1
ATOM 1270 C CA . ARG A 1 167 ? -14.490 -16.976 -7.688 1.00 85.44 167 ARG A CA 1
ATOM 1271 C C . ARG A 1 167 ? -13.226 -17.562 -8.301 1.00 85.44 167 ARG A C 1
ATOM 1273 O O . ARG A 1 167 ? -12.737 -18.568 -7.802 1.00 85.44 167 ARG A O 1
ATOM 1280 N N . GLU A 1 168 ? -12.722 -16.934 -9.354 1.00 87.31 168 GLU A N 1
ATOM 1281 C CA . GLU A 1 168 ? -11.528 -17.379 -10.074 1.00 87.31 168 GLU A CA 1
ATOM 1282 C C . GLU A 1 168 ? -10.244 -16.798 -9.483 1.00 87.31 168 GLU A C 1
ATOM 1284 O O . GLU A 1 168 ? -9.145 -17.152 -9.906 1.00 87.31 168 GLU A O 1
ATOM 1289 N N . TRP A 1 169 ? -10.370 -15.883 -8.522 1.00 89.38 169 TRP A N 1
ATOM 1290 C CA . TRP A 1 169 ? -9.216 -15.254 -7.910 1.00 89.38 169 TRP A CA 1
ATOM 1291 C C . TRP A 1 169 ? -8.499 -16.248 -6.988 1.00 89.38 169 TRP A C 1
ATOM 1293 O O . TRP A 1 169 ? -9.153 -17.040 -6.304 1.00 89.38 169 TRP A O 1
ATOM 1303 N N . PRO A 1 170 ? -7.162 -16.195 -6.910 1.00 87.06 170 PRO A N 1
ATOM 1304 C CA . PRO A 1 170 ? -6.395 -16.998 -5.965 1.00 87.06 170 PRO A CA 1
ATOM 1305 C C . PRO A 1 170 ? -6.812 -16.724 -4.516 1.00 87.06 170 PRO A C 1
ATOM 1307 O O . PRO A 1 170 ? -7.044 -15.574 -4.143 1.00 87.06 170 PRO A O 1
ATOM 1310 N N . ASN A 1 171 ? -6.838 -17.764 -3.675 1.00 84.75 171 ASN A N 1
A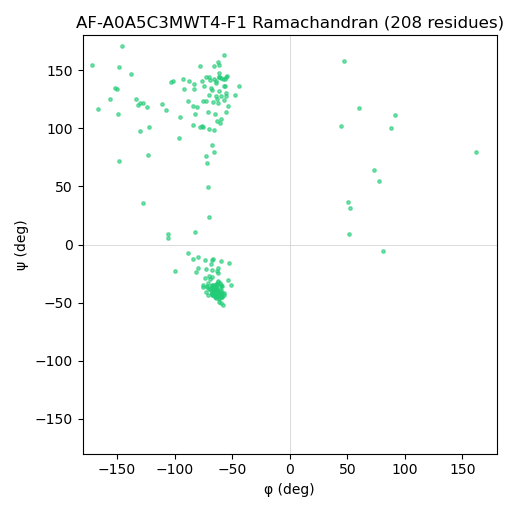TOM 1311 C CA . ASN A 1 171 ? -7.276 -17.667 -2.274 1.00 84.75 171 ASN A CA 1
ATOM 1312 C C . ASN A 1 171 ? -6.543 -16.584 -1.461 1.00 84.75 171 ASN A C 1
ATOM 1314 O O . ASN A 1 171 ? -7.152 -15.999 -0.578 1.00 84.75 171 ASN A O 1
ATOM 1318 N N . SER A 1 172 ? -5.281 -16.280 -1.783 1.00 83.06 172 SER A N 1
ATOM 1319 C CA . SER A 1 172 ? -4.487 -15.242 -1.108 1.00 83.06 172 SER A CA 1
ATOM 1320 C C . SER A 1 172 ? -4.982 -13.812 -1.354 1.00 83.06 172 SER A C 1
ATOM 1322 O O . SER A 1 172 ? -4.774 -12.939 -0.522 1.00 83.06 172 SER A O 1
ATOM 1324 N N . ILE A 1 173 ? -5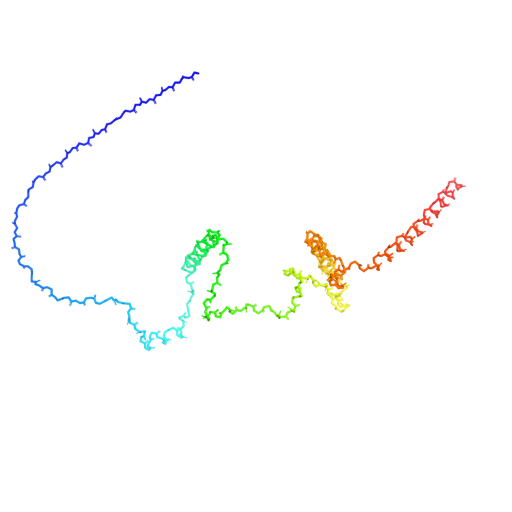.629 -13.555 -2.495 1.00 86.38 173 ILE A N 1
ATOM 1325 C CA . ILE A 1 173 ? -6.141 -12.225 -2.864 1.00 86.38 173 ILE A CA 1
ATOM 1326 C C . ILE A 1 173 ? -7.634 -12.108 -2.577 1.00 86.38 173 ILE A C 1
ATOM 1328 O O . ILE A 1 173 ? -8.134 -10.989 -2.441 1.00 86.38 173 ILE A O 1
ATOM 1332 N N . ARG A 1 174 ? -8.361 -13.228 -2.496 1.00 85.50 174 ARG A N 1
ATOM 1333 C CA . ARG A 1 174 ? -9.793 -13.219 -2.183 1.00 85.50 174 ARG A CA 1
ATOM 1334 C C . ARG A 1 174 ? -10.028 -12.499 -0.860 1.00 85.50 174 ARG A C 1
ATOM 1336 O O . ARG A 1 174 ? -9.239 -12.609 0.072 1.00 85.50 174 ARG A O 1
ATOM 1343 N N . GLU A 1 175 ? -11.118 -11.748 -0.789 1.00 71.44 175 GLU A N 1
ATOM 1344 C CA . GLU A 1 175 ? -11.600 -11.225 0.482 1.00 71.44 175 GLU A CA 1
ATOM 1345 C C . GLU A 1 175 ? -12.027 -12.432 1.317 1.00 71.44 175 GLU A C 1
ATOM 1347 O O . GLU A 1 175 ? -13.091 -13.018 1.102 1.00 71.44 175 GLU A O 1
ATOM 1352 N N . SER A 1 176 ? -11.152 -12.884 2.217 1.00 58.53 176 SER A N 1
ATOM 1353 C CA . SER A 1 176 ? -11.556 -13.857 3.214 1.00 58.53 176 SER A CA 1
ATOM 1354 C C . SE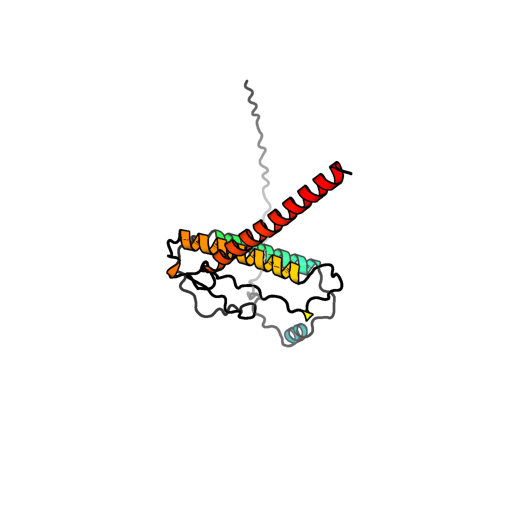R A 1 176 ? -12.685 -13.217 4.012 1.00 58.53 176 SER A C 1
ATOM 1356 O O . SER A 1 176 ? -12.583 -12.091 4.516 1.00 58.53 176 SER A O 1
ATOM 1358 N N . LYS A 1 177 ? -13.793 -13.951 4.112 1.00 52.97 177 LYS A N 1
ATOM 1359 C CA . LYS A 1 177 ? -14.942 -13.589 4.944 1.00 52.97 177 LYS A CA 1
ATOM 1360 C C . LYS A 1 177 ? -14.533 -13.295 6.392 1.00 52.97 177 LYS A C 1
ATOM 1362 O O . LYS A 1 177 ? -15.286 -12.632 7.089 1.00 52.97 177 LYS A O 1
ATOM 1367 N N . ASP A 1 178 ? -13.338 -13.690 6.820 1.00 50.62 178 ASP A N 1
ATOM 1368 C CA . ASP A 1 178 ? -12.757 -13.397 8.133 1.00 50.62 178 ASP A CA 1
ATOM 1369 C C . ASP A 1 178 ? -12.437 -11.912 8.356 1.00 50.62 178 ASP A C 1
ATOM 1371 O O . ASP A 1 178 ? -12.289 -11.480 9.492 1.00 50.62 178 ASP A O 1
ATOM 1375 N N . SER A 1 179 ? -12.460 -11.070 7.319 1.00 49.91 179 SER A N 1
ATOM 1376 C CA . SER A 1 179 ? -12.488 -9.609 7.517 1.00 49.91 179 SER A CA 1
ATOM 1377 C C . SER A 1 179 ? -13.763 -9.152 8.253 1.00 49.91 179 SER A C 1
ATOM 1379 O O . SER A 1 179 ? -13.779 -8.093 8.877 1.00 49.91 179 SER A O 1
ATOM 1381 N N . SER A 1 180 ? -14.822 -9.977 8.254 1.00 47.44 180 SER A N 1
ATOM 1382 C CA . SER A 1 180 ? -16.012 -9.769 9.090 1.00 47.44 180 SER A CA 1
ATOM 1383 C C . SER A 1 180 ? -15.785 -10.069 10.582 1.00 47.44 180 SER A C 1
ATOM 1385 O O . SER A 1 180 ? -16.568 -9.592 11.402 1.00 47.44 180 SER A O 1
ATOM 1387 N N . LEU A 1 181 ? -14.678 -10.725 10.980 1.00 48.03 181 LEU A N 1
ATOM 1388 C CA . LEU A 1 181 ? -14.254 -10.766 12.392 1.00 48.03 181 LEU A CA 1
ATOM 1389 C C . LEU A 1 181 ? -13.804 -9.382 12.893 1.00 48.03 181 LEU A C 1
ATOM 1391 O O . LEU A 1 181 ? -13.888 -9.112 14.090 1.00 48.03 181 LEU A O 1
ATOM 1395 N N . GLY A 1 182 ? -13.409 -8.470 11.994 1.00 45.97 182 GLY A N 1
ATOM 1396 C CA . GLY A 1 182 ? -13.150 -7.064 12.325 1.00 45.97 182 GLY A CA 1
ATOM 1397 C C . GLY A 1 182 ? -14.396 -6.323 12.826 1.00 45.97 182 GLY A C 1
ATOM 1398 O O . GLY A 1 182 ? -14.276 -5.369 13.593 1.00 45.97 182 GLY A O 1
ATOM 1399 N N . SER A 1 183 ? -15.596 -6.809 12.485 1.00 52.34 183 SER A N 1
ATOM 1400 C CA . SER A 1 183 ? -16.846 -6.280 13.037 1.00 52.34 183 SER A CA 1
ATOM 1401 C C . SER A 1 183 ? -16.974 -6.571 14.535 1.00 52.34 183 SER A C 1
ATOM 1403 O O . SER A 1 183 ? -17.480 -5.725 15.264 1.00 52.34 183 SER A O 1
ATOM 1405 N N . ASN A 1 184 ? -16.478 -7.722 15.007 1.00 55.53 184 ASN A N 1
ATOM 1406 C CA . ASN A 1 184 ? -16.553 -8.114 16.419 1.00 55.53 184 ASN A CA 1
ATOM 1407 C C . ASN A 1 184 ? -15.538 -7.334 17.281 1.00 55.53 184 ASN A C 1
ATOM 1409 O O . ASN A 1 184 ? -15.828 -6.919 18.401 1.00 55.53 184 ASN A O 1
ATOM 1413 N N . VAL A 1 185 ? -14.359 -7.033 16.726 1.00 60.88 185 VAL A N 1
ATOM 1414 C CA . VAL A 1 185 ? -13.371 -6.187 17.417 1.00 60.88 185 VAL A CA 1
ATOM 1415 C C . VAL A 1 185 ? -13.868 -4.742 17.544 1.00 60.88 185 VAL A C 1
ATOM 1417 O O . VAL A 1 185 ? -13.634 -4.110 18.572 1.00 60.88 185 VAL A O 1
ATOM 1420 N N . ASN A 1 186 ? -14.595 -4.222 16.549 1.00 68.94 186 ASN A N 1
ATOM 1421 C CA . ASN A 1 186 ? -15.203 -2.894 16.652 1.00 68.94 186 ASN A CA 1
ATOM 1422 C C . ASN A 1 186 ? -16.310 -2.854 17.710 1.00 68.94 186 ASN A C 1
ATOM 1424 O O . ASN A 1 186 ? -16.301 -1.937 18.521 1.00 68.94 186 ASN A O 1
ATOM 1428 N N . THR A 1 187 ? -17.179 -3.871 17.791 1.00 72.25 187 THR A N 1
ATOM 1429 C CA . THR A 1 187 ? -18.183 -3.950 18.868 1.00 72.25 187 THR A CA 1
ATOM 1430 C C . THR A 1 187 ? -17.545 -4.091 20.248 1.00 72.25 187 THR A C 1
ATOM 1432 O O . THR A 1 187 ? -18.005 -3.470 21.198 1.00 72.25 187 THR A O 1
ATOM 1435 N N . ALA A 1 188 ? -16.458 -4.859 20.376 1.00 74.19 188 ALA A N 1
ATOM 1436 C CA . ALA A 1 188 ? -15.751 -5.002 21.647 1.00 74.19 188 ALA A CA 1
ATOM 1437 C C . ALA A 1 188 ? -15.103 -3.682 22.094 1.00 74.19 188 ALA A C 1
ATOM 1439 O O . ALA A 1 188 ? -15.202 -3.320 23.265 1.00 74.19 188 ALA A O 1
ATOM 1440 N N . ARG A 1 189 ? -14.494 -2.935 21.161 1.00 75.38 189 ARG A N 1
ATOM 1441 C CA . ARG A 1 189 ? -13.964 -1.591 21.434 1.00 75.38 189 ARG A CA 1
ATOM 1442 C C . ARG A 1 189 ? -15.069 -0.629 21.862 1.00 75.38 189 ARG A C 1
ATOM 1444 O O . ARG A 1 189 ? -14.880 0.083 22.843 1.00 75.38 189 ARG A O 1
ATOM 1451 N N . ASP A 1 190 ? -16.218 -0.670 21.196 1.00 83.19 190 ASP A N 1
ATOM 1452 C CA . ASP A 1 190 ? -17.379 0.167 21.527 1.00 83.19 190 ASP A CA 1
ATOM 1453 C C . ASP A 1 190 ? -17.866 -0.082 22.963 1.00 83.19 190 ASP A C 1
ATOM 1455 O O . ASP A 1 190 ? -18.041 0.849 23.747 1.00 83.19 190 ASP A O 1
ATOM 1459 N N . VAL A 1 191 ? -17.965 -1.355 23.364 1.00 88.44 191 VAL A N 1
ATOM 1460 C CA . VAL A 1 191 ? -18.331 -1.741 24.738 1.00 88.44 191 VAL A CA 1
ATOM 1461 C C . VAL A 1 191 ? -17.299 -1.242 25.755 1.00 88.44 191 VAL A C 1
ATOM 1463 O O . VAL A 1 191 ? -17.674 -0.711 26.801 1.00 88.44 191 VAL A O 1
ATOM 1466 N N . THR A 1 192 ? -16.000 -1.372 25.463 1.00 88.12 192 THR A N 1
ATOM 1467 C CA . THR A 1 192 ? -14.950 -0.891 26.379 1.00 88.12 192 THR A CA 1
ATOM 1468 C C . THR A 1 192 ? -14.919 0.632 26.513 1.00 88.12 192 THR A C 1
ATOM 1470 O O . THR A 1 192 ? -14.685 1.130 27.613 1.00 88.12 192 THR A O 1
ATOM 1473 N N . MET A 1 193 ? -15.190 1.371 25.433 1.00 85.69 193 MET A N 1
ATOM 1474 C CA . MET A 1 193 ? -15.246 2.836 25.458 1.00 85.69 193 MET A CA 1
ATOM 1475 C C . MET A 1 193 ? -16.480 3.325 26.224 1.00 85.69 193 MET A C 1
ATOM 1477 O O . MET A 1 193 ? -16.348 4.179 27.099 1.00 85.69 193 MET A O 1
ATOM 1481 N N . SER A 1 194 ? -17.642 2.702 26.001 1.00 92.19 194 SER A N 1
ATOM 1482 C CA . SER A 1 194 ? -18.880 3.000 26.736 1.00 92.19 194 SER A CA 1
ATOM 1483 C C . SER A 1 194 ? -18.715 2.827 28.250 1.00 92.19 194 SER A C 1
ATOM 1485 O O . SER A 1 194 ? -19.153 3.675 29.025 1.00 92.19 194 SER A O 1
ATOM 1487 N N . ALA A 1 195 ? -18.048 1.756 28.692 1.00 95.12 195 ALA A N 1
ATOM 1488 C CA . ALA A 1 195 ? -17.811 1.512 30.116 1.00 95.12 195 ALA A CA 1
ATOM 1489 C C . ALA A 1 195 ? -16.913 2.585 30.764 1.00 95.12 195 ALA A C 1
ATOM 1491 O O . ALA A 1 195 ? -17.095 2.939 31.931 1.00 95.12 195 ALA A O 1
ATOM 1492 N N . PHE A 1 196 ? -15.942 3.119 30.018 1.00 95.69 196 PHE A N 1
ATOM 1493 C CA . PHE A 1 196 ? -15.064 4.179 30.512 1.00 95.69 196 PHE A CA 1
ATOM 1494 C C . PHE A 1 196 ? -15.792 5.527 30.615 1.00 95.69 196 PHE A C 1
ATOM 1496 O O . PHE A 1 196 ? -15.645 6.226 31.618 1.00 95.69 196 PHE A O 1
ATOM 1503 N N . GLU A 1 197 ? -16.626 5.861 29.627 1.00 95.38 197 GLU A N 1
ATOM 1504 C CA . GLU A 1 197 ? -17.454 7.076 29.645 1.00 95.38 197 GLU A CA 1
ATOM 1505 C C . GLU A 1 197 ? -18.418 7.104 30.845 1.00 95.38 197 GLU A C 1
ATOM 1507 O O . GLU A 1 197 ? -18.614 8.145 31.481 1.00 95.38 197 GLU A O 1
ATOM 1512 N N . GLU A 1 198 ? -18.998 5.955 31.205 1.00 96.12 198 GLU A N 1
ATOM 1513 C CA . GLU A 1 198 ? -19.848 5.824 32.395 1.00 96.12 198 GLU A CA 1
ATOM 1514 C C . GLU A 1 198 ? -19.068 6.060 33.693 1.00 96.12 198 GLU A C 1
ATOM 1516 O O . GLU A 1 198 ? -19.517 6.814 34.563 1.00 96.12 198 GLU A O 1
ATOM 1521 N N . LEU A 1 199 ? -17.876 5.467 33.812 1.00 96.69 199 LEU A N 1
ATOM 1522 C CA . LEU A 1 199 ? -16.999 5.668 34.965 1.00 96.69 199 LEU A CA 1
ATOM 1523 C C . LEU A 1 199 ? -16.613 7.146 35.117 1.00 96.69 199 LEU A C 1
ATOM 1525 O O . LEU A 1 199 ? -16.619 7.678 36.231 1.00 96.69 199 LEU A O 1
ATOM 1529 N N . GLU A 1 200 ? -16.307 7.823 34.011 1.00 97.31 200 GLU A N 1
ATOM 1530 C CA . GLU A 1 200 ? -15.961 9.243 34.021 1.00 97.31 200 GLU A CA 1
ATOM 1531 C C . GLU A 1 200 ? -17.129 10.110 34.516 1.00 97.31 200 GLU A C 1
ATOM 1533 O O . GLU A 1 200 ? -16.936 10.966 35.388 1.00 97.31 200 GLU A O 1
ATOM 1538 N N . ARG A 1 201 ? -18.360 9.831 34.061 1.00 97.12 201 ARG A N 1
ATOM 1539 C CA . ARG A 1 201 ? -19.572 10.507 34.561 1.00 97.12 201 ARG A CA 1
ATOM 1540 C C . ARG A 1 201 ? -19.783 10.285 36.056 1.00 97.12 201 ARG A C 1
ATOM 1542 O O . ARG A 1 201 ? -20.079 11.240 36.777 1.00 97.12 201 ARG A O 1
ATOM 1549 N N . MET A 1 202 ? -19.597 9.056 36.541 1.00 96.75 202 MET A N 1
ATOM 1550 C CA . MET A 1 202 ? -19.718 8.745 37.971 1.00 96.75 202 MET A CA 1
ATOM 1551 C C . MET A 1 202 ? -18.682 9.501 38.811 1.00 96.75 202 MET A C 1
ATOM 1553 O O . MET A 1 202 ? -18.997 10.000 39.894 1.00 96.75 202 MET A O 1
ATOM 1557 N N . LEU A 1 203 ? -17.443 9.609 38.323 1.00 96.69 203 LEU A N 1
ATOM 1558 C CA . LEU A 1 203 ? -16.388 10.354 39.009 1.00 96.69 203 LEU A CA 1
ATOM 1559 C C . LEU A 1 203 ? -16.667 11.862 39.034 1.00 96.69 203 LEU A C 1
ATOM 1561 O O . LEU A 1 203 ? -16.395 12.506 40.047 1.00 96.69 203 LEU A O 1
ATOM 1565 N N . GLN A 1 204 ? -17.220 12.430 37.961 1.00 96.75 204 GLN A N 1
ATOM 1566 C CA . GLN A 1 204 ? -17.608 13.845 37.906 1.00 96.75 204 GLN A CA 1
ATOM 1567 C C . GLN A 1 204 ? -18.762 14.162 38.865 1.00 96.75 204 GLN A C 1
ATOM 1569 O O . GLN A 1 204 ? -18.695 15.168 39.568 1.00 96.75 204 GLN A O 1
ATOM 1574 N N . GLN A 1 205 ? -19.766 13.284 38.957 1.00 96.12 205 GLN A N 1
ATOM 1575 C CA . GLN A 1 205 ? -20.857 13.419 39.929 1.00 96.12 205 GLN A CA 1
ATOM 1576 C C . GLN A 1 205 ? -20.325 13.428 41.365 1.00 96.12 205 GLN A C 1
ATOM 1578 O O . GLN A 1 205 ? -20.573 14.376 42.104 1.00 96.12 205 GLN A O 1
ATOM 1583 N N . LYS A 1 206 ? -19.486 12.448 41.730 1.00 95.69 206 LYS A N 1
ATOM 1584 C CA . LYS A 1 206 ? -18.885 12.387 43.074 1.00 95.69 206 LYS A CA 1
ATOM 1585 C C . LYS A 1 206 ? -17.993 13.582 43.408 1.00 95.69 206 LYS A C 1
ATOM 1587 O O . LYS A 1 206 ? -17.891 13.948 44.571 1.00 95.69 206 LYS A O 1
ATOM 1592 N N . LYS A 1 207 ? -17.329 14.174 42.411 1.00 95.38 207 LYS A N 1
ATOM 1593 C CA . LYS A 1 207 ? -16.531 15.396 42.591 1.00 95.38 207 LYS A CA 1
ATOM 1594 C C . LYS A 1 207 ? -17.384 16.651 42.764 1.00 95.38 207 LYS A C 1
ATOM 1596 O O . LYS A 1 207 ? -16.906 17.586 43.385 1.00 95.38 207 LYS A O 1
ATOM 1601 N N . ALA A 1 208 ? -18.584 16.695 42.189 1.00 91.94 208 ALA A N 1
ATOM 1602 C CA . ALA A 1 208 ? -19.498 17.829 42.322 1.00 91.94 208 ALA A CA 1
ATOM 1603 C C . ALA A 1 208 ? -20.288 17.803 43.642 1.00 91.94 208 ALA A C 1
ATOM 1605 O O . ALA A 1 208 ? -20.761 18.840 44.096 1.00 91.94 208 ALA A O 1
ATOM 1606 N N . GLU A 1 209 ? -20.444 16.619 44.236 1.00 85.88 209 GLU A N 1
ATOM 1607 C CA . GLU A 1 209 ? -21.090 16.415 45.539 1.00 85.88 209 GLU A CA 1
ATOM 1608 C C . GLU A 1 209 ? -20.146 16.623 46.739 1.00 85.88 209 GLU A C 1
ATOM 1610 O O . GLU A 1 209 ? -20.621 16.686 47.873 1.00 85.88 209 GLU A O 1
ATOM 1615 N N . ALA A 1 210 ? -18.832 16.712 46.499 1.00 71.44 210 ALA A N 1
ATOM 1616 C CA . ALA A 1 210 ? -17.791 16.955 47.502 1.00 71.44 210 ALA A CA 1
ATOM 1617 C C . ALA A 1 210 ? -17.443 18.447 47.608 1.00 71.44 210 ALA A C 1
ATOM 1619 O O . ALA A 1 210 ? -17.208 18.903 48.750 1.00 71.44 210 ALA A O 1
#

Solvent-accessible surface area (backbone atoms only — not comparable to full-atom values): 14279 Å² total; per-residue (Å²): 134,89,83,87,89,85,85,82,88,84,91,85,79,91,84,87,84,84,88,86,82,88,83,92,75,93,76,80,84,82,83,89,80,85,73,78,89,81,76,74,77,78,50,73,69,56,56,52,49,67,76,52,68,74,97,63,85,78,62,60,69,60,52,48,56,52,49,53,51,51,52,52,53,50,51,56,49,48,52,55,60,69,71,51,77,91,73,89,76,82,79,76,76,86,87,75,86,76,81,72,80,82,65,76,85,70,82,78,49,66,56,98,86,42,78,54,82,71,83,73,75,80,82,58,76,86,72,53,81,88,73,77,66,98,70,52,66,66,56,57,47,51,53,47,45,51,53,39,53,54,54,49,52,52,50,51,52,55,39,52,76,67,70,52,60,74,85,77,47,58,78,91,76,40,84,59,73,66,65,59,54,56,56,55,54,50,52,51,50,51,54,56,51,53,55,48,56,52,52,52,52,54,51,52,53,59,61,73,75,106

Organism: NCBI:txid5364

Foldseek 3Di:
DDDDDDDDDDDDDDDDDDDDDDDDDDDDDDDDDDDDPPPDDDDPVSVVCVVDPPPDDDDVVVVVVVVVVVVVVVVVVVVVVVPDPPDDDPPDDPDDDPDDPDPDPPPQDDDPNHTQDDQDDQDDPVVAPVPDDPDGSVVVNVVSNVVNVVSLVVVVVVCVVVVNDLVPDPPVSRPDPCVCVVVVVVVVVVVVVVVVVVVVVVVVVVVVVD

Secondary structure (DSSP, 8-state):
---------------------------PPP------TT--PPPHHHHHHHHS--SS---HHHHHHHHHHHHHHHHHHHHHHHSS-------PPS---------------EETTEEPPPPPPPPPGGG--SS--SS-HHHHHHHHHHHHHHHHHHHHHHHHHTT--TTSS-TTTS--GGGGHHHHHHHHHHHHHHHHHHHHHHHHHHHH--

Sequence (210 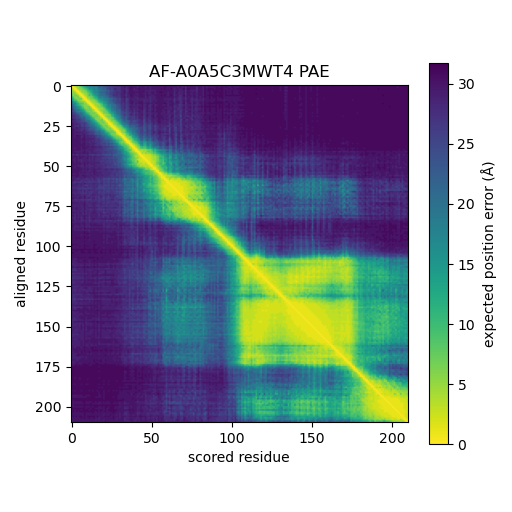aa):
MLCTARCAHPRCSLGTVKGSARSATRHTLAPDSKAPENLRTPTSVAIEQWKRPNRGGQNLSDRYRRLERSLRGKAALSEFIEDLPGDTTVTSPPDREVHPVHRAPGTVKTFRGLVIPEEPKPPADDECCMSGCAVCVYDLYEESLQAYKASVSALRSSLKASNVPEREWPNSIRESKDSSLGSNVNTARDVTMSAFEELERMLQQKKAEA

InterPro domains:
  IPR019180 Oxidoreductase-like, N-terminal [PF09791] (110-155)
  IPR039251 Oxidoreductase-like domain-containing protein 1 [PTHR21193] (98-208)

Radius of gyration: 39.59 Å; Cα contacts (8 Å, |Δi|>4): 43; chains: 1; bounding box: 79×69×114 Å

pLDDT: mean 71.98, std 20.03, range [33.47, 97.31]